Protein AF-A0A537PCA2-F1 (afdb_monomer_lite)

pLDDT: mean 77.82, std 23.66, range [29.47, 97.38]

Radius of gyration: 27.01 Å; chains: 1; bounding box: 48×51×93 Å

Secondary structure (DSSP, 8-state):
------EEEEEESSEEETTEEE-S-TTTS---TTB-HHHHHHHHHSSEEEEEEHHHHHHHHHHHHS-TT---EEEEEESSSEEEEEEETTEEE--TTS-TT-GGG-BS-TTSPBPTTS-BSBHHHHHSHHHHHHHHHHHHSS---SS---S---PPPPPPP---PPP---------------------------

Structure (mmCIF, N/CA/C/O backbone):
data_AF-A0A537PCA2-F1
#
_entry.id   AF-A0A537PCA2-F1
#
loop_
_atom_site.group_PDB
_atom_site.id
_atom_site.type_symbol
_atom_site.label_atom_id
_atom_site.label_alt_id
_atom_site.label_comp_id
_atom_site.label_asym_id
_atom_site.label_entity_id
_atom_site.label_seq_id
_atom_site.pdbx_PDB_ins_code
_atom_site.Cartn_x
_atom_site.Cartn_y
_atom_site.Cartn_z
_atom_site.occupancy
_atom_site.B_iso_or_equiv
_atom_site.auth_seq_id
_atom_site.auth_comp_id
_atom_site.auth_asym_id
_atom_site.auth_atom_id
_atom_site.pdbx_PDB_model_num
ATOM 1 N N . ILE A 1 1 ? -10.455 18.406 36.360 1.00 44.22 1 ILE A N 1
ATOM 2 C CA . ILE A 1 1 ? -10.437 18.613 34.892 1.00 44.22 1 ILE A CA 1
ATOM 3 C C . ILE A 1 1 ? -9.861 17.343 34.277 1.00 44.22 1 ILE A C 1
ATOM 5 O O . ILE A 1 1 ? -8.660 17.124 34.370 1.00 44.22 1 ILE A O 1
ATOM 9 N N . MET A 1 2 ? -10.717 16.434 33.800 1.00 42.62 2 MET A N 1
ATOM 10 C CA . MET A 1 2 ? -10.272 15.197 33.148 1.00 42.62 2 MET A CA 1
ATOM 11 C C . MET A 1 2 ? -9.547 15.583 31.858 1.00 42.62 2 MET A C 1
ATOM 13 O O . MET A 1 2 ? -10.168 16.092 30.930 1.00 42.62 2 MET A O 1
ATOM 17 N N . SER A 1 3 ? -8.224 15.418 31.847 1.00 51.09 3 SER A N 1
ATOM 18 C CA . SER A 1 3 ? -7.379 15.658 30.678 1.00 51.09 3 SER A CA 1
ATOM 19 C C . SER A 1 3 ? -7.911 14.841 29.501 1.00 51.09 3 SER A C 1
ATOM 21 O O . SER A 1 3 ? -7.998 13.612 29.586 1.00 51.09 3 SER A O 1
ATOM 23 N N . ALA A 1 4 ? -8.318 15.519 28.425 1.00 59.19 4 ALA A N 1
ATOM 24 C CA . ALA A 1 4 ? -8.705 14.864 27.186 1.00 59.19 4 ALA A CA 1
ATOM 25 C C . ALA A 1 4 ? -7.531 13.989 26.735 1.00 59.19 4 ALA A C 1
ATOM 27 O O . ALA A 1 4 ? -6.444 14.489 26.450 1.00 59.19 4 ALA A O 1
ATOM 28 N N . SER A 1 5 ? -7.721 12.668 26.734 1.00 71.06 5 SER A N 1
ATOM 29 C CA . SER A 1 5 ? -6.665 11.735 26.354 1.00 71.06 5 SER A CA 1
ATOM 30 C C . SER A 1 5 ? -6.278 11.992 24.898 1.00 71.06 5 SER A C 1
ATOM 32 O O . SER A 1 5 ? -7.050 11.691 23.987 1.00 71.06 5 SER A O 1
ATOM 34 N N . LEU A 1 6 ? -5.098 12.575 24.684 1.00 79.50 6 LEU A N 1
ATOM 35 C CA . LEU A 1 6 ? -4.563 12.857 23.357 1.00 79.50 6 LEU A CA 1
ATOM 36 C C . LEU A 1 6 ? -4.457 11.544 22.564 1.00 79.50 6 LEU A C 1
ATOM 38 O O . LEU A 1 6 ? -3.843 10.575 23.018 1.00 79.50 6 LEU A O 1
ATOM 42 N N . ARG A 1 7 ? -5.087 11.504 21.386 1.00 83.50 7 ARG A N 1
ATOM 43 C CA . ARG A 1 7 ? -5.058 10.363 20.460 1.00 83.50 7 ARG A CA 1
ATOM 44 C C . ARG A 1 7 ? -4.139 10.690 19.291 1.00 83.50 7 ARG A C 1
ATOM 46 O O . ARG A 1 7 ? -4.283 11.746 18.684 1.00 83.50 7 ARG A O 1
ATOM 53 N N . LEU A 1 8 ? -3.231 9.775 18.964 1.00 91.94 8 LEU A N 1
ATOM 54 C CA . LEU A 1 8 ? -2.306 9.922 17.842 1.00 91.94 8 LEU A CA 1
ATOM 55 C C . LEU A 1 8 ? -2.698 8.965 16.711 1.00 91.94 8 LEU A C 1
ATOM 57 O O . LEU A 1 8 ? -2.755 7.754 16.920 1.00 91.94 8 LEU A O 1
ATOM 61 N N . GLY A 1 9 ? -2.950 9.501 15.518 1.00 93.25 9 GLY A N 1
ATOM 62 C CA . GLY A 1 9 ? -3.061 8.721 14.285 1.00 93.25 9 GLY A CA 1
ATOM 63 C C . GLY A 1 9 ? -1.745 8.772 13.515 1.00 93.25 9 GLY A C 1
ATOM 64 O O . GLY A 1 9 ? -1.184 9.850 13.343 1.00 93.25 9 GLY A O 1
ATOM 65 N N . VAL A 1 10 ? -1.245 7.622 13.065 1.00 94.94 10 VAL A N 1
ATOM 66 C CA . VAL A 1 10 ? -0.014 7.520 12.274 1.00 94.94 10 VAL A CA 1
ATOM 67 C C . VAL A 1 10 ? -0.283 6.718 11.013 1.00 94.94 10 VAL A C 1
ATOM 69 O O . VAL A 1 10 ? -0.714 5.568 11.078 1.00 94.94 10 VAL A O 1
ATOM 72 N N . THR A 1 11 ? 0.018 7.316 9.866 1.00 94.38 11 THR A N 1
ATOM 73 C CA . THR A 1 11 ? -0.005 6.645 8.567 1.00 94.38 11 THR A CA 1
ATOM 74 C C . THR A 1 11 ? 1.408 6.265 8.162 1.00 94.38 11 THR A C 1
ATOM 76 O O . THR A 1 11 ? 2.346 7.037 8.364 1.00 94.38 11 THR A O 1
ATOM 79 N N . THR A 1 12 ? 1.581 5.086 7.583 1.00 92.31 12 THR A N 1
ATOM 80 C CA . THR A 1 12 ? 2.899 4.606 7.165 1.00 92.31 12 THR A CA 1
ATOM 81 C C . THR A 1 12 ? 2.801 3.727 5.926 1.00 92.31 12 THR A C 1
ATOM 83 O O . THR A 1 12 ? 1.756 3.135 5.658 1.00 92.31 12 THR A O 1
ATOM 86 N N . SER A 1 13 ? 3.894 3.629 5.175 1.00 89.88 13 SER A N 1
ATOM 87 C CA . SER A 1 13 ? 4.026 2.603 4.143 1.00 89.88 13 SER A CA 1
ATOM 88 C C . SER A 1 13 ? 4.265 1.233 4.792 1.00 89.88 13 SER A C 1
ATOM 90 O O . SER A 1 13 ? 4.609 1.134 5.967 1.00 89.88 13 SER A O 1
ATOM 92 N N . GLY A 1 14 ? 4.106 0.156 4.029 1.00 90.38 14 GLY A N 1
ATOM 93 C CA . GLY A 1 14 ? 4.276 -1.210 4.520 1.00 90.38 14 GLY A CA 1
ATOM 94 C C . GLY A 1 14 ? 3.010 -1.802 5.144 1.00 90.38 14 GLY A C 1
ATOM 95 O O . GLY A 1 14 ? 1.892 -1.335 4.922 1.00 90.38 14 GLY A O 1
ATOM 96 N N . ILE A 1 15 ? 3.189 -2.900 5.879 1.00 92.44 15 ILE A N 1
ATOM 97 C CA . ILE A 1 15 ? 2.116 -3.657 6.532 1.00 92.44 15 ILE A CA 1
ATOM 98 C C . ILE A 1 15 ? 1.998 -3.207 7.972 1.00 92.44 15 ILE A C 1
ATOM 100 O O . ILE A 1 15 ? 2.984 -3.250 8.709 1.00 92.44 15 ILE A O 1
ATOM 104 N N . VAL A 1 16 ? 0.780 -2.904 8.400 1.00 94.31 16 VAL A N 1
ATOM 105 C CA . VAL A 1 16 ? 0.492 -2.659 9.809 1.00 94.31 16 VAL A CA 1
ATOM 106 C C . VAL A 1 16 ? -0.441 -3.738 10.331 1.00 94.31 16 VAL A C 1
ATOM 108 O O . VAL A 1 16 ? -1.550 -3.907 9.832 1.00 94.31 16 VAL A O 1
ATOM 111 N N . ALA A 1 17 ? 0.003 -4.476 11.345 1.00 93.44 17 ALA A N 1
ATOM 112 C CA . ALA A 1 17 ? -0.798 -5.507 11.994 1.00 93.44 17 ALA A CA 1
ATOM 113 C C . ALA A 1 17 ? -0.470 -5.566 13.485 1.00 93.44 17 ALA A C 1
ATOM 115 O O . ALA A 1 17 ? 0.697 -5.572 13.864 1.00 93.44 17 ALA A O 1
ATOM 116 N N . ASN A 1 18 ? -1.495 -5.617 14.340 1.00 91.12 18 ASN A N 1
ATOM 117 C CA . ASN A 1 18 ? -1.344 -5.739 15.798 1.00 91.12 18 ASN A CA 1
ATOM 118 C C . ASN A 1 18 ? -0.382 -4.701 16.424 1.00 91.12 18 ASN A C 1
ATOM 120 O O . ASN A 1 18 ? 0.328 -4.998 17.382 1.00 91.12 18 ASN A O 1
ATOM 124 N N . GLY A 1 19 ? -0.331 -3.483 15.869 1.00 91.19 19 GLY A N 1
ATOM 125 C CA . GLY A 1 19 ? 0.564 -2.408 16.321 1.00 91.19 19 GLY A CA 1
ATOM 126 C C . GLY A 1 19 ? 2.035 -2.558 15.905 1.00 91.19 19 GLY A C 1
ATOM 127 O O . GLY A 1 19 ? 2.856 -1.720 16.291 1.00 91.19 19 GLY A O 1
ATOM 128 N N . GLY A 1 20 ? 2.359 -3.598 15.134 1.00 94.50 20 GLY A N 1
ATOM 129 C CA . GLY A 1 20 ? 3.645 -3.804 14.479 1.00 94.50 20 GLY A CA 1
ATOM 130 C C . GLY A 1 20 ? 3.659 -3.275 13.045 1.00 94.50 20 GLY A C 1
ATOM 131 O O . GLY A 1 20 ? 2.615 -3.180 12.396 1.00 94.50 20 GLY A O 1
ATOM 132 N N . LEU A 1 21 ? 4.854 -2.934 12.568 1.00 95.00 21 LEU A N 1
ATOM 133 C CA . LEU A 1 21 ? 5.140 -2.492 11.208 1.00 95.00 21 LEU A CA 1
ATOM 134 C C . LEU A 1 21 ? 6.113 -3.470 10.550 1.00 95.00 21 LEU A C 1
ATOM 136 O O . LEU A 1 21 ? 7.193 -3.733 11.074 1.00 95.00 21 LEU A O 1
ATOM 140 N N . THR A 1 22 ? 5.739 -3.981 9.383 1.00 92.62 22 THR A N 1
ATOM 141 C CA . THR A 1 22 ? 6.587 -4.843 8.558 1.00 92.62 22 THR A CA 1
ATOM 142 C C . THR A 1 22 ? 6.748 -4.231 7.176 1.00 92.62 22 THR A C 1
ATOM 144 O O . THR A 1 22 ?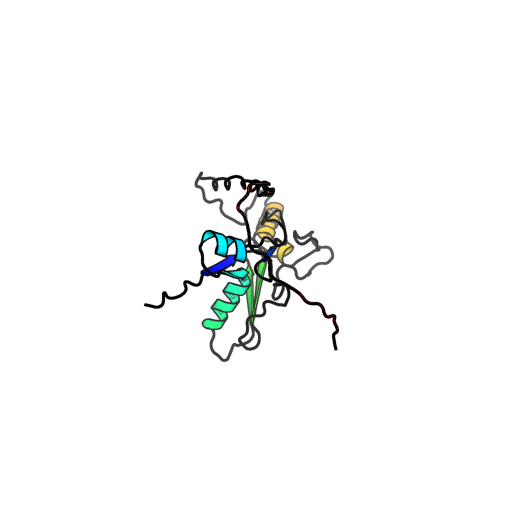 5.768 -3.850 6.535 1.00 92.62 22 THR A O 1
ATOM 147 N N . SER A 1 23 ? 7.982 -4.193 6.683 1.00 88.19 23 SER A N 1
ATOM 148 C CA . SER A 1 23 ? 8.253 -3.866 5.287 1.00 88.19 23 SER A CA 1
ATOM 149 C C . SER A 1 23 ? 8.053 -5.078 4.381 1.00 88.19 23 SER A C 1
ATOM 151 O O . SER A 1 23 ? 8.454 -6.191 4.716 1.00 88.19 23 SER A O 1
ATOM 153 N N . PHE A 1 24 ? 7.447 -4.854 3.213 1.00 77.00 24 PHE A N 1
ATOM 154 C CA . PHE A 1 24 ? 7.388 -5.862 2.149 1.00 77.00 24 PHE A CA 1
ATOM 155 C C . PHE A 1 24 ? 8.674 -5.939 1.337 1.00 77.00 24 PHE A C 1
ATOM 157 O O . PHE A 1 24 ? 9.004 -6.998 0.815 1.00 77.00 24 PHE A O 1
ATOM 164 N N . ASN A 1 25 ? 9.370 -4.812 1.228 1.00 76.69 25 ASN A N 1
ATOM 165 C CA . ASN A 1 25 ? 10.629 -4.694 0.529 1.00 76.69 25 ASN A CA 1
ATOM 166 C C . ASN A 1 25 ? 11.605 -3.924 1.432 1.00 76.69 25 ASN A C 1
ATOM 168 O O . ASN A 1 25 ? 11.540 -2.694 1.513 1.00 76.69 25 ASN A O 1
ATOM 172 N N . PRO A 1 26 ? 12.523 -4.624 2.117 1.00 73.00 26 PRO A N 1
ATOM 173 C CA . PRO A 1 26 ? 13.507 -3.987 2.986 1.00 73.00 26 PRO A CA 1
ATOM 174 C C . PRO A 1 26 ? 14.381 -2.944 2.276 1.00 73.00 26 PRO A C 1
ATOM 176 O O . PRO A 1 26 ? 14.921 -2.066 2.936 1.00 73.00 26 PRO A O 1
ATOM 179 N N . GLN A 1 27 ? 14.505 -3.007 0.944 1.00 71.94 27 GLN A N 1
ATOM 180 C CA . GLN A 1 27 ? 15.258 -2.020 0.164 1.00 71.94 27 GLN A CA 1
ATOM 181 C C . GLN A 1 27 ? 14.552 -0.657 0.112 1.00 71.94 27 GLN A C 1
ATOM 183 O O . GLN A 1 27 ? 15.221 0.368 0.032 1.00 71.94 27 GLN A O 1
ATOM 188 N N . THR A 1 28 ? 13.214 -0.627 0.145 1.00 72.75 28 THR A N 1
ATOM 189 C CA . THR A 1 28 ? 12.436 0.624 0.087 1.00 72.75 28 THR A CA 1
ATOM 190 C C . THR A 1 28 ? 12.064 1.144 1.469 1.00 72.75 28 THR A C 1
ATOM 192 O O . THR A 1 28 ? 12.063 2.353 1.687 1.00 72.75 28 THR A O 1
ATOM 195 N N . LEU A 1 29 ? 11.782 0.246 2.415 1.00 81.94 29 LEU A N 1
ATOM 196 C CA . LEU A 1 29 ? 11.537 0.581 3.815 1.00 81.94 29 LEU A CA 1
ATOM 197 C C . LEU A 1 29 ? 12.423 -0.315 4.700 1.00 81.94 29 LEU A C 1
ATOM 199 O O . LEU A 1 29 ? 12.011 -1.436 5.020 1.00 81.94 29 LEU A O 1
ATOM 203 N N . PRO A 1 30 ? 13.635 0.143 5.073 1.00 83.81 30 PRO A N 1
ATOM 204 C CA . PRO A 1 30 ? 14.606 -0.646 5.828 1.00 83.81 30 PRO A CA 1
ATOM 205 C C . PRO A 1 30 ? 14.249 -0.656 7.316 1.00 83.81 30 PRO A C 1
ATOM 207 O O . PRO A 1 30 ? 14.866 0.017 8.138 1.00 83.81 30 PRO A O 1
ATOM 210 N N . ILE A 1 31 ? 13.206 -1.405 7.661 1.00 87.62 31 ILE A N 1
ATOM 211 C CA . ILE A 1 31 ? 12.760 -1.593 9.039 1.00 87.62 31 ILE A CA 1
ATOM 212 C C . ILE A 1 31 ? 12.836 -3.067 9.424 1.00 87.62 31 ILE A C 1
ATOM 214 O O . ILE A 1 31 ? 12.614 -3.951 8.593 1.00 87.62 31 ILE A O 1
ATOM 218 N N . GLU A 1 32 ? 13.131 -3.330 10.695 1.00 88.88 32 GLU A N 1
ATOM 219 C CA . GLU A 1 32 ? 13.041 -4.676 11.249 1.00 88.88 32 GLU A CA 1
ATOM 220 C C . GLU A 1 32 ? 11.629 -5.237 11.053 1.00 88.88 32 GLU A C 1
ATOM 222 O O . GLU A 1 32 ? 10.624 -4.535 11.208 1.00 88.88 32 GLU A O 1
ATOM 227 N N . ASN A 1 33 ? 11.548 -6.520 10.704 1.00 89.38 33 ASN A N 1
ATOM 228 C CA . ASN A 1 33 ? 10.264 -7.181 10.537 1.00 89.38 33 ASN A CA 1
ATOM 229 C C . ASN A 1 33 ? 9.470 -7.134 11.853 1.00 89.38 33 ASN A C 1
ATOM 231 O O . ASN A 1 33 ? 9.985 -7.506 12.905 1.00 89.38 33 ASN A O 1
ATOM 235 N N . ASN A 1 34 ? 8.202 -6.725 11.775 1.00 91.88 34 ASN A N 1
ATOM 236 C CA . ASN A 1 34 ? 7.302 -6.567 12.912 1.00 91.88 34 ASN A CA 1
ATOM 237 C C . ASN A 1 34 ? 7.828 -5.588 13.980 1.00 91.88 34 ASN A C 1
ATOM 239 O O . ASN A 1 34 ? 7.666 -5.807 15.183 1.00 91.88 34 ASN A O 1
ATOM 243 N N . TYR A 1 35 ? 8.446 -4.487 13.548 1.00 95.44 35 TYR A N 1
ATOM 244 C CA . TYR A 1 35 ? 8.879 -3.420 14.441 1.00 95.44 35 TYR A CA 1
ATOM 245 C C . TYR A 1 35 ? 7.690 -2.893 15.267 1.00 95.44 35 TYR A C 1
ATOM 247 O O . TYR A 1 35 ? 6.673 -2.504 14.684 1.00 95.44 35 TYR A O 1
ATOM 255 N N . PRO A 1 36 ? 7.775 -2.840 16.611 1.00 95.62 36 PRO A N 1
ATOM 256 C CA . PRO A 1 36 ? 6.637 -2.544 17.482 1.00 95.62 36 PRO A CA 1
ATOM 257 C C . PRO A 1 36 ? 6.340 -1.035 17.548 1.00 95.62 36 PRO A C 1
ATOM 259 O O . PRO A 1 36 ? 6.453 -0.406 18.605 1.00 95.62 36 PRO A O 1
ATOM 262 N N . ILE A 1 37 ? 5.966 -0.443 16.412 1.00 95.25 37 ILE A N 1
ATOM 263 C CA . ILE A 1 37 ? 5.803 1.002 16.218 1.00 95.25 37 ILE A CA 1
ATOM 264 C C . ILE A 1 37 ? 4.805 1.627 17.196 1.00 95.25 37 ILE A C 1
ATOM 266 O O . ILE A 1 37 ? 5.115 2.648 17.806 1.00 95.25 37 ILE A O 1
ATOM 270 N N . ALA A 1 38 ? 3.650 0.999 17.433 1.00 94.19 38 ALA A N 1
ATOM 271 C CA . ALA A 1 38 ? 2.645 1.544 18.345 1.00 94.19 38 ALA A CA 1
ATOM 272 C C . ALA A 1 38 ? 3.171 1.608 19.790 1.00 94.19 38 ALA A C 1
ATOM 274 O O . ALA A 1 38 ? 2.992 2.606 20.492 1.00 94.19 38 ALA A O 1
ATOM 275 N N . ALA A 1 39 ? 3.886 0.565 20.228 1.00 94.19 39 ALA A N 1
ATOM 276 C CA . ALA A 1 39 ? 4.502 0.526 21.550 1.00 94.19 39 ALA A CA 1
ATOM 277 C C . ALA A 1 39 ? 5.683 1.503 21.660 1.00 94.19 39 ALA A C 1
ATOM 279 O O . ALA A 1 39 ? 5.862 2.133 22.702 1.00 94.19 39 ALA A O 1
ATOM 280 N N . ALA A 1 40 ? 6.478 1.653 20.597 1.00 94.75 40 ALA A N 1
ATOM 281 C CA . ALA A 1 40 ? 7.570 2.619 20.541 1.00 94.75 40 ALA A CA 1
ATOM 282 C C . ALA A 1 40 ? 7.058 4.062 20.662 1.00 94.75 40 ALA A C 1
ATOM 284 O O . ALA A 1 40 ? 7.599 4.833 21.456 1.00 94.75 40 ALA A O 1
ATOM 285 N N . LEU A 1 41 ? 5.980 4.402 19.948 1.00 94.25 41 LEU A N 1
ATOM 286 C CA . LEU A 1 41 ? 5.316 5.703 20.042 1.00 94.25 41 LEU A CA 1
ATOM 287 C C . LEU A 1 41 ? 4.740 5.937 21.438 1.00 94.25 41 LEU A C 1
ATOM 289 O O . LEU A 1 41 ? 5.005 6.978 22.032 1.00 94.25 41 LEU A O 1
ATOM 293 N N . ARG A 1 42 ?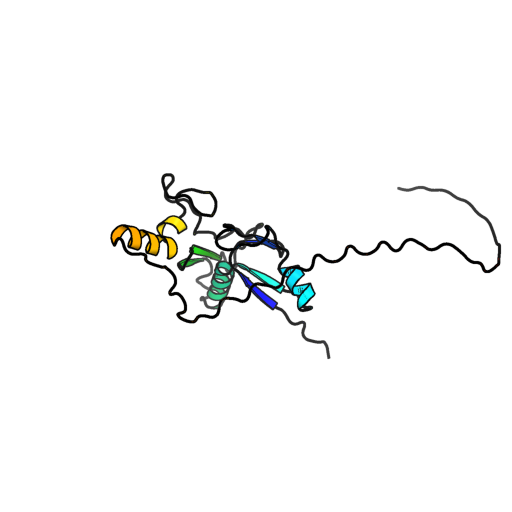 4.047 4.947 22.013 1.00 92.81 42 ARG A N 1
ATOM 294 C CA . ARG A 1 42 ? 3.517 5.045 23.380 1.00 92.81 42 ARG A CA 1
ATOM 295 C C . ARG A 1 42 ? 4.614 5.292 24.413 1.00 92.81 42 ARG A C 1
ATOM 297 O O . ARG A 1 42 ? 4.443 6.146 25.275 1.00 92.81 42 ARG A O 1
ATOM 304 N N . ARG A 1 43 ? 5.744 4.579 24.330 1.00 94.38 43 ARG A N 1
ATOM 305 C CA . ARG A 1 43 ? 6.879 4.782 25.250 1.00 94.38 43 ARG A CA 1
ATOM 306 C C . ARG A 1 43 ? 7.487 6.178 25.137 1.00 94.38 43 ARG A C 1
ATOM 308 O O . ARG A 1 43 ? 7.935 6.710 26.142 1.00 94.38 43 ARG A O 1
ATOM 315 N N . ARG A 1 44 ? 7.542 6.742 23.928 1.00 94.75 44 ARG A N 1
ATOM 316 C CA . ARG A 1 44 ? 8.169 8.048 23.681 1.00 94.75 44 ARG A CA 1
ATOM 317 C C . ARG A 1 44 ? 7.249 9.228 23.972 1.00 94.75 44 ARG A C 1
ATOM 319 O O . ARG A 1 44 ? 7.730 10.254 24.427 1.00 94.75 44 ARG A O 1
ATOM 326 N N . LEU A 1 45 ? 5.958 9.091 23.681 1.00 93.00 45 LEU A N 1
ATOM 327 C CA . LEU A 1 45 ? 5.006 10.204 23.677 1.00 93.00 45 LEU A CA 1
ATOM 328 C C . LEU A 1 45 ? 3.947 10.103 24.782 1.00 93.00 45 LEU A C 1
ATOM 330 O O . LEU A 1 45 ? 3.163 11.027 24.955 1.00 93.00 45 LEU A O 1
ATOM 334 N N . GLY A 1 46 ? 3.870 8.981 25.504 1.00 91.88 46 GLY A N 1
ATOM 335 C CA . GLY A 1 46 ? 2.877 8.769 26.562 1.00 91.88 46 GLY A CA 1
ATOM 336 C C . GLY A 1 46 ? 1.435 8.596 26.067 1.00 91.88 46 GLY A C 1
ATOM 337 O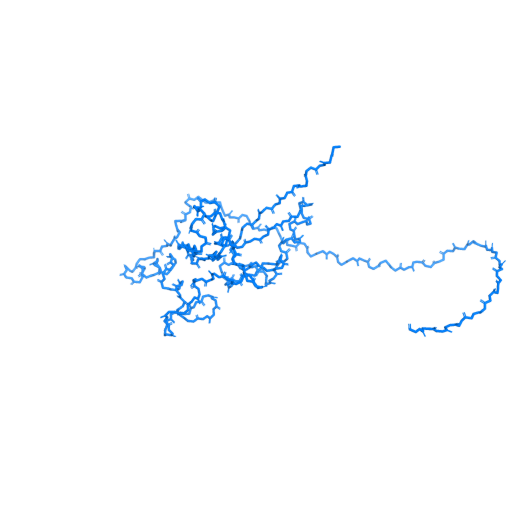 O . GLY A 1 46 ? 0.524 8.510 26.885 1.00 91.88 46 GLY A O 1
ATOM 338 N N . VAL A 1 47 ? 1.211 8.512 24.751 1.00 91.94 47 VAL A N 1
ATOM 339 C CA . VAL A 1 47 ? -0.124 8.442 24.133 1.00 91.94 47 VAL A CA 1
ATOM 340 C C . VAL A 1 47 ? -0.366 7.128 23.401 1.00 91.94 47 VAL A C 1
ATOM 342 O O . VAL A 1 47 ? 0.559 6.472 22.919 1.00 91.94 47 VAL A O 1
ATOM 345 N N . HIS A 1 48 ? -1.637 6.742 23.289 1.00 89.69 48 HIS A N 1
ATOM 346 C CA . HIS A 1 48 ? -2.035 5.624 22.440 1.00 89.69 48 HIS A CA 1
ATOM 347 C C . HIS A 1 48 ? -1.999 6.046 20.966 1.00 89.69 48 HIS A C 1
ATOM 349 O O . HIS A 1 48 ? -2.669 7.003 20.571 1.00 89.69 48 HIS A O 1
ATOM 355 N N . ALA A 1 49 ? -1.229 5.308 20.163 1.00 92.06 49 ALA A N 1
ATOM 356 C CA . ALA A 1 49 ? -1.108 5.519 18.727 1.00 92.06 49 ALA A CA 1
ATOM 357 C C . ALA A 1 49 ? -1.903 4.464 17.948 1.00 92.06 49 ALA A C 1
ATOM 359 O O . ALA A 1 49 ? -1.671 3.263 18.115 1.00 92.06 49 ALA A O 1
ATOM 360 N N . LEU A 1 50 ? -2.809 4.914 17.081 1.00 92.19 50 LEU A N 1
ATOM 361 C CA . LEU A 1 50 ? -3.392 4.093 16.027 1.00 92.19 50 LEU A CA 1
ATOM 362 C C . LEU A 1 50 ? -2.484 4.198 14.805 1.00 92.19 50 LEU A C 1
ATOM 364 O O . LEU A 1 50 ? -2.280 5.290 14.281 1.00 92.19 50 LEU A O 1
ATOM 368 N N . VAL A 1 51 ? -1.946 3.067 14.363 1.00 94.56 51 VAL A N 1
ATOM 369 C CA . VAL A 1 51 ? -1.081 3.006 13.184 1.00 94.56 51 VAL A CA 1
ATOM 370 C C . VAL A 1 51 ? -1.841 2.298 12.071 1.00 94.56 51 VAL A C 1
ATOM 372 O O . VAL A 1 51 ? -2.472 1.270 12.316 1.00 94.56 51 VAL A O 1
ATOM 375 N N . VAL A 1 52 ? -1.797 2.852 10.864 1.00 93.62 52 VAL A N 1
ATOM 376 C CA . VAL A 1 52 ? -2.503 2.330 9.690 1.00 93.62 52 VAL A CA 1
ATOM 377 C C . VAL A 1 52 ? -1.639 2.497 8.441 1.00 93.62 52 VAL A C 1
ATOM 379 O O . VAL A 1 52 ? -0.802 3.399 8.369 1.00 93.62 52 VAL A O 1
ATOM 382 N N . ASN A 1 53 ? -1.821 1.614 7.459 1.00 94.44 53 ASN A N 1
ATOM 383 C CA . ASN A 1 53 ? -1.206 1.791 6.149 1.00 94.44 53 ASN A CA 1
ATOM 384 C C . ASN A 1 53 ? -1.738 3.075 5.474 1.00 94.44 53 ASN A C 1
ATOM 386 O O . ASN A 1 53 ? -2.918 3.394 5.588 1.00 94.44 53 ASN A O 1
ATOM 390 N N . ASP A 1 54 ? -0.875 3.792 4.763 1.00 93.88 54 ASP A N 1
ATOM 391 C CA . ASP A 1 54 ? -1.179 5.027 4.035 1.00 93.88 54 ASP A CA 1
ATOM 392 C C . ASP A 1 54 ? -2.361 4.916 3.056 1.00 93.88 54 ASP A C 1
ATOM 394 O O . ASP A 1 54 ? -3.305 5.700 3.152 1.00 93.88 54 ASP A O 1
ATOM 398 N N . ALA A 1 55 ? -2.369 3.926 2.164 1.00 95.25 55 ALA A N 1
ATOM 399 C CA . ALA A 1 55 ? -3.446 3.732 1.195 1.00 95.25 55 ALA A CA 1
ATOM 400 C C . ALA A 1 55 ? -4.770 3.320 1.859 1.00 95.25 55 ALA A C 1
ATOM 402 O O . ALA A 1 55 ? -5.842 3.749 1.433 1.00 95.25 55 ALA A O 1
ATOM 403 N N . GLN A 1 56 ? -4.710 2.537 2.940 1.00 95.88 56 GLN A N 1
ATOM 404 C CA . GLN A 1 56 ? -5.884 2.218 3.758 1.00 95.88 56 GLN A CA 1
ATOM 405 C C . GLN A 1 56 ? -6.428 3.453 4.493 1.00 95.88 56 GLN A C 1
ATOM 407 O O . GLN A 1 56 ? -7.643 3.639 4.565 1.00 95.88 56 GLN A O 1
ATOM 412 N N . ALA A 1 57 ? -5.552 4.318 5.012 1.00 95.75 57 ALA A N 1
ATOM 413 C CA . ALA A 1 57 ? -5.951 5.575 5.643 1.00 95.75 57 ALA A CA 1
ATOM 414 C C . ALA A 1 57 ? -6.613 6.521 4.633 1.00 95.75 57 ALA A C 1
ATOM 416 O O . ALA A 1 57 ? -7.643 7.117 4.943 1.00 95.75 57 ALA A O 1
ATOM 417 N N . ALA A 1 58 ? -6.053 6.618 3.425 1.00 95.69 58 ALA A N 1
ATOM 418 C CA . ALA A 1 58 ? -6.633 7.393 2.336 1.00 95.69 58 ALA A CA 1
ATOM 419 C C . ALA A 1 58 ? -8.019 6.857 1.949 1.00 95.69 58 ALA A C 1
ATOM 421 O O . ALA A 1 58 ? -8.978 7.619 1.927 1.00 95.69 5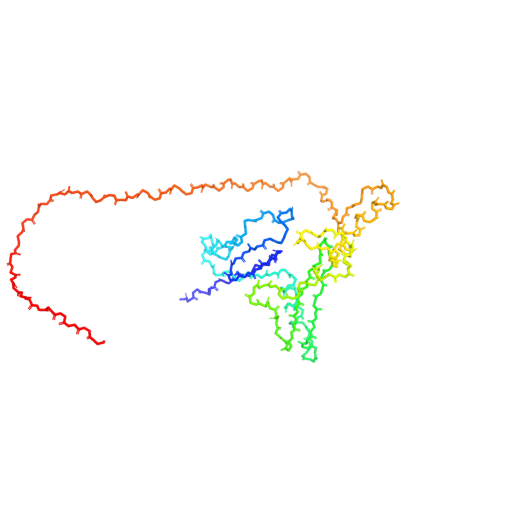8 ALA A O 1
ATOM 422 N N . ALA A 1 59 ? -8.169 5.538 1.780 1.00 95.94 59 ALA A N 1
ATOM 423 C CA . ALA A 1 59 ? -9.468 4.916 1.513 1.00 95.94 59 ALA A CA 1
ATOM 424 C C . ALA A 1 59 ? -10.503 5.219 2.608 1.00 95.94 59 ALA A C 1
ATOM 426 O O . ALA A 1 59 ? -11.658 5.531 2.325 1.00 95.94 59 ALA A O 1
ATOM 427 N N . PHE A 1 60 ? -10.089 5.167 3.876 1.00 94.62 60 PHE A N 1
ATOM 428 C CA . PHE A 1 60 ? -10.954 5.551 4.985 1.00 94.62 60 PHE A CA 1
ATOM 429 C C . PHE A 1 60 ? -11.344 7.027 4.921 1.00 94.62 60 PHE A C 1
ATOM 431 O O . PHE A 1 60 ? -12.508 7.343 5.149 1.00 94.62 60 PHE A O 1
ATOM 438 N N . HIS A 1 61 ? -10.412 7.923 4.601 1.00 94.88 61 HIS A N 1
ATOM 439 C CA . HIS A 1 61 ? -10.718 9.342 4.454 1.00 94.88 61 HIS A CA 1
ATOM 440 C C . HIS A 1 61 ? -11.744 9.581 3.342 1.00 94.88 61 HIS A C 1
ATOM 442 O O . HIS A 1 61 ? -12.774 10.200 3.599 1.00 94.88 61 HIS A O 1
ATOM 448 N N . GLU A 1 62 ? -11.528 8.997 2.164 1.00 94.50 62 GLU A N 1
ATOM 449 C CA . GLU A 1 62 ? -12.462 9.080 1.037 1.00 94.50 62 GLU A CA 1
ATOM 450 C C . GLU A 1 62 ? -13.862 8.577 1.415 1.00 94.50 62 GLU A C 1
ATOM 452 O O . GLU A 1 62 ? -14.860 9.235 1.126 1.00 94.50 62 GLU A O 1
ATOM 457 N N . SER A 1 63 ? -13.965 7.487 2.187 1.00 93.12 63 SER A N 1
ATOM 458 C CA . SER A 1 63 ? -15.269 6.972 2.643 1.00 93.12 63 SER A CA 1
ATOM 459 C C . SER A 1 63 ? -16.054 7.948 3.527 1.00 93.12 63 SER A C 1
ATOM 461 O O . SER A 1 63 ? -17.270 7.826 3.647 1.00 93.12 63 SER A O 1
ATOM 463 N N . ARG A 1 64 ? -15.378 8.916 4.163 1.00 91.56 64 ARG A N 1
ATOM 464 C CA . ARG A 1 64 ? -16.026 9.959 4.974 1.00 91.56 64 ARG A CA 1
ATOM 465 C C . ARG A 1 64 ? -16.555 11.112 4.132 1.00 91.56 64 ARG A C 1
ATOM 467 O O . ARG A 1 64 ? -17.426 11.833 4.611 1.00 91.56 64 ARG A O 1
ATOM 474 N N . LEU A 1 65 ? -16.022 11.286 2.926 1.00 89.62 65 LEU A N 1
ATOM 475 C CA . LEU A 1 65 ? -16.421 12.332 1.988 1.00 89.62 65 LEU A CA 1
ATOM 476 C C . LEU A 1 65 ? -17.488 11.844 1.002 1.00 89.62 65 LEU A C 1
ATOM 478 O O . LEU A 1 65 ? -18.269 12.646 0.491 1.00 89.62 65 LEU A O 1
ATOM 482 N N . MET A 1 66 ? -17.535 10.538 0.739 1.00 85.25 66 MET A N 1
ATOM 483 C CA . MET A 1 66 ? -18.498 9.950 -0.184 1.00 85.25 66 MET A CA 1
ATOM 484 C C . MET A 1 66 ? -19.942 10.049 0.320 1.00 85.25 66 MET A C 1
ATOM 486 O O . MET A 1 66 ? -20.243 10.006 1.517 1.00 85.25 66 MET A O 1
ATOM 490 N N . ARG A 1 67 ? -20.864 10.167 -0.640 1.00 75.75 67 ARG A N 1
ATOM 491 C CA . ARG A 1 67 ? -22.305 10.102 -0.389 1.00 75.75 67 ARG A CA 1
ATOM 492 C C . ARG A 1 67 ? -22.679 8.698 0.106 1.00 75.75 67 ARG A C 1
ATOM 494 O O . ARG A 1 67 ? -22.050 7.709 -0.255 1.00 75.75 67 ARG A O 1
ATOM 501 N N . LYS A 1 68 ? -23.721 8.609 0.940 1.00 74.00 68 LYS A N 1
ATOM 502 C CA . LYS A 1 68 ? -24.122 7.363 1.631 1.00 74.00 68 LYS A CA 1
ATOM 503 C C . LYS A 1 68 ? -24.511 6.206 0.694 1.00 74.00 68 LYS A C 1
ATOM 505 O O . LYS A 1 68 ? -24.550 5.067 1.143 1.00 74.00 68 LYS A O 1
ATOM 510 N N . ASP A 1 69 ? -24.823 6.503 -0.562 1.00 76.12 69 ASP A N 1
ATOM 511 C CA . ASP A 1 69 ? -25.179 5.565 -1.631 1.00 76.12 69 ASP A CA 1
ATOM 512 C C . ASP A 1 69 ? -23.958 4.892 -2.290 1.00 76.12 69 ASP A C 1
ATOM 514 O O . ASP A 1 69 ? -24.107 3.832 -2.892 1.00 76.12 69 ASP A O 1
ATOM 518 N N . ALA A 1 70 ? -22.748 5.435 -2.122 1.00 77.12 70 ALA A N 1
ATOM 519 C CA . ALA A 1 70 ? -21.490 4.828 -2.558 1.00 77.12 70 ALA A CA 1
ATOM 520 C C . ALA A 1 70 ? -20.717 4.269 -1.351 1.00 77.12 70 ALA A C 1
ATOM 522 O O . ALA A 1 70 ? -19.769 4.872 -0.850 1.00 77.12 70 ALA A O 1
ATOM 523 N N . ASN A 1 71 ? -21.149 3.113 -0.844 1.00 85.69 71 ASN A N 1
ATOM 524 C CA . ASN A 1 71 ? -20.611 2.517 0.384 1.00 85.69 71 ASN A CA 1
ATOM 525 C C . ASN A 1 71 ? -19.557 1.415 0.147 1.00 85.69 71 ASN A C 1
ATOM 527 O O . ASN A 1 71 ? -18.871 1.029 1.091 1.00 85.69 71 ASN A O 1
ATOM 531 N N . SER A 1 72 ? -19.385 0.937 -1.087 1.00 93.81 72 SER A N 1
ATOM 532 C CA . SER A 1 72 ? -18.405 -0.097 -1.437 1.00 93.81 72 SER A CA 1
ATOM 533 C C . SER A 1 72 ? -17.523 0.358 -2.597 1.00 93.81 72 SER A C 1
ATOM 535 O O . SER A 1 72 ? -18.014 0.588 -3.699 1.00 93.81 72 SER A O 1
ATOM 537 N N . PHE A 1 73 ? -16.218 0.492 -2.359 1.00 94.44 73 PHE A N 1
ATOM 538 C CA . PHE A 1 73 ? -15.253 0.948 -3.359 1.00 94.44 73 PHE A CA 1
ATOM 539 C C . PHE A 1 73 ? -13.822 0.505 -3.032 1.00 94.44 73 PHE A C 1
ATOM 541 O O . PHE A 1 73 ? -13.480 0.180 -1.894 1.00 94.44 73 PHE A O 1
ATOM 548 N N . ALA A 1 74 ? -12.958 0.545 -4.046 1.00 95.19 74 ALA A N 1
ATOM 549 C CA . ALA A 1 74 ? -11.516 0.426 -3.883 1.00 95.19 74 ALA A CA 1
ATOM 550 C C . ALA A 1 74 ? -10.855 1.777 -4.172 1.00 95.19 74 ALA A C 1
ATOM 552 O O . ALA A 1 74 ? -11.062 2.367 -5.229 1.00 95.19 74 ALA A O 1
ATOM 553 N N . PHE A 1 75 ? -10.038 2.250 -3.239 1.00 95.69 75 PHE A N 1
ATOM 554 C CA . PHE A 1 75 ? -9.121 3.359 -3.458 1.00 95.69 75 PHE A CA 1
ATOM 555 C C . PHE A 1 75 ? -7.791 2.801 -3.953 1.00 95.69 75 PHE A C 1
ATOM 557 O O . PHE A 1 75 ? -7.247 1.890 -3.326 1.00 95.69 75 PHE A O 1
ATOM 564 N N . ILE A 1 76 ? -7.251 3.347 -5.041 1.00 96.00 76 ILE A N 1
ATOM 565 C CA . ILE A 1 76 ? -5.950 2.954 -5.593 1.00 96.00 76 ILE A CA 1
ATOM 566 C C . ILE A 1 76 ? -5.090 4.206 -5.718 1.00 96.00 76 ILE A C 1
ATOM 568 O O . ILE A 1 76 ? -5.491 5.179 -6.350 1.00 96.00 76 ILE A O 1
ATOM 572 N N . THR A 1 77 ? -3.892 4.166 -5.141 1.00 94.38 77 THR A N 1
ATOM 573 C CA . THR A 1 77 ? -2.876 5.203 -5.316 1.00 94.38 77 THR A CA 1
ATOM 574 C C . THR A 1 77 ? -1.769 4.688 -6.224 1.00 94.38 77 THR A C 1
ATOM 576 O O . THR A 1 77 ? -1.199 3.621 -5.986 1.00 94.38 77 THR A O 1
ATOM 579 N N . VAL A 1 78 ? -1.478 5.455 -7.274 1.00 94.19 78 VAL A N 1
ATOM 580 C CA . VAL A 1 78 ? -0.352 5.231 -8.182 1.00 94.19 78 VAL A CA 1
ATOM 581 C C . VAL A 1 78 ? 0.620 6.385 -7.982 1.00 94.19 78 VAL A C 1
ATOM 583 O O . VAL A 1 78 ? 0.343 7.524 -8.347 1.00 94.19 78 VAL A O 1
ATOM 586 N N . SER A 1 79 ? 1.753 6.095 -7.353 1.00 91.19 79 SER A N 1
ATOM 587 C CA . SER A 1 79 ? 2.803 7.073 -7.068 1.00 91.19 79 SER A CA 1
ATOM 588 C C . SER A 1 79 ? 4.156 6.429 -7.360 1.00 91.19 79 SER A C 1
ATOM 590 O O . SER A 1 79 ? 4.315 5.800 -8.397 1.00 91.19 79 SER A O 1
ATOM 592 N N . THR A 1 80 ? 5.146 6.544 -6.473 1.00 88.75 80 THR A N 1
ATOM 593 C CA . THR A 1 80 ? 6.394 5.765 -6.583 1.00 88.75 80 THR A CA 1
ATOM 594 C C . THR A 1 80 ? 6.106 4.262 -6.633 1.00 88.75 80 THR A C 1
ATOM 596 O O . THR A 1 80 ? 6.654 3.575 -7.494 1.00 88.75 80 THR A O 1
ATOM 599 N N . ASP A 1 81 ? 5.180 3.824 -5.779 1.00 89.06 81 ASP A N 1
ATOM 600 C CA . ASP A 1 81 ? 4.673 2.457 -5.631 1.00 89.06 81 ASP A CA 1
ATOM 601 C C . ASP A 1 81 ? 3.153 2.427 -5.890 1.00 89.06 81 ASP A C 1
ATOM 603 O O . ASP A 1 81 ? 2.550 3.476 -6.158 1.00 89.06 81 ASP A O 1
ATOM 607 N N . ILE A 1 82 ? 2.528 1.243 -5.821 1.00 93.56 82 ILE A N 1
ATOM 608 C CA . ILE A 1 82 ? 1.065 1.102 -5.935 1.00 93.56 82 ILE A CA 1
ATOM 609 C C . ILE A 1 82 ? 0.466 0.604 -4.621 1.00 93.56 82 ILE A C 1
ATOM 611 O O . ILE A 1 82 ? 0.639 -0.549 -4.222 1.00 93.56 82 ILE A O 1
ATOM 615 N N . GLY A 1 83 ? -0.317 1.471 -3.984 1.00 93.38 83 GLY A N 1
ATOM 616 C CA . GLY A 1 83 ? -1.087 1.163 -2.784 1.00 93.38 83 GLY A CA 1
ATOM 617 C C . GLY A 1 83 ? -2.577 1.077 -3.087 1.00 93.38 83 GLY A C 1
ATOM 618 O O . GLY A 1 83 ? -3.059 1.656 -4.060 1.00 93.38 83 GLY A O 1
ATOM 619 N N . ALA A 1 84 ? -3.327 0.375 -2.244 1.00 95.62 84 ALA A N 1
ATOM 620 C CA . ALA A 1 84 ? -4.778 0.426 -2.300 1.00 95.62 84 ALA A CA 1
ATOM 621 C C . ALA A 1 84 ? -5.414 0.148 -0.932 1.00 95.62 84 ALA A C 1
ATOM 623 O O . ALA A 1 84 ? -4.795 -0.418 -0.028 1.00 95.62 84 ALA A O 1
ATOM 624 N N . GLY A 1 85 ? -6.659 0.590 -0.787 1.00 96.12 85 GLY A N 1
ATOM 625 C CA . GLY A 1 85 ? -7.511 0.330 0.364 1.00 96.12 85 GLY A CA 1
ATOM 626 C C . GLY A 1 85 ? -8.909 -0.033 -0.114 1.00 96.12 85 GLY A C 1
ATOM 627 O O . GLY A 1 85 ? -9.396 0.512 -1.101 1.00 96.12 85 GLY A O 1
ATOM 628 N N . LEU A 1 86 ? -9.537 -0.992 0.558 1.00 96.31 86 LEU A N 1
ATOM 629 C CA . LEU A 1 86 ? -10.851 -1.498 0.181 1.00 96.31 86 LEU A CA 1
ATOM 630 C C . LEU A 1 86 ? -11.864 -1.100 1.249 1.00 96.31 86 LEU A C 1
ATOM 632 O O . LEU A 1 86 ? -11.631 -1.337 2.432 1.00 96.31 86 LEU A O 1
ATOM 636 N N . VAL A 1 87 ? -12.984 -0.527 0.833 1.00 95.38 87 VAL A N 1
ATOM 637 C CA . VAL A 1 87 ? -14.129 -0.225 1.689 1.00 95.38 87 VAL A CA 1
ATOM 638 C C . VAL A 1 87 ? -15.299 -1.051 1.177 1.00 95.38 87 VAL A C 1
ATOM 640 O O . VAL A 1 87 ? -15.603 -1.004 -0.010 1.00 95.38 87 VAL A O 1
ATOM 643 N N . LEU A 1 88 ? -15.916 -1.838 2.054 1.00 94.75 88 LEU A N 1
ATOM 644 C CA . LEU A 1 88 ? -17.099 -2.647 1.751 1.00 94.75 88 LEU A CA 1
ATOM 645 C C . LEU A 1 88 ? -18.178 -2.308 2.771 1.00 94.75 88 LEU A C 1
ATOM 647 O O . LEU A 1 88 ? -17.891 -2.296 3.969 1.00 94.75 88 LEU A O 1
ATOM 651 N N . ASP A 1 89 ? -19.382 -2.002 2.303 1.00 92.88 89 ASP A N 1
ATOM 652 C CA . ASP A 1 89 ? -20.542 -1.636 3.124 1.00 92.88 89 ASP A CA 1
ATOM 653 C C . ASP A 1 89 ? -20.231 -0.525 4.148 1.00 92.88 89 ASP A C 1
ATOM 655 O O . ASP A 1 89 ? -20.647 -0.542 5.307 1.00 92.88 89 ASP A O 1
ATOM 659 N N . GLY A 1 90 ? -19.437 0.458 3.721 1.00 91.94 90 GLY A N 1
ATOM 660 C CA . GLY A 1 90 ? -18.994 1.600 4.519 1.00 91.94 90 GLY A CA 1
ATOM 661 C C . GLY A 1 90 ? -17.892 1.274 5.531 1.00 91.94 90 GLY A C 1
ATOM 662 O O . GLY A 1 90 ? -17.541 2.131 6.341 1.00 91.94 90 GLY A O 1
ATOM 663 N N . GLN A 1 91 ? -17.341 0.057 5.513 1.00 93.31 91 GLN A N 1
ATOM 664 C CA . GLN A 1 91 ? -16.299 -0.393 6.433 1.00 93.31 91 GLN A CA 1
ATOM 665 C C . GLN A 1 91 ? -14.967 -0.607 5.715 1.00 93.31 91 GLN A C 1
ATOM 667 O O . GLN A 1 91 ? -14.867 -1.392 4.767 1.00 93.31 91 GLN A O 1
ATOM 672 N N . LEU A 1 92 ? -13.919 0.057 6.215 1.00 94.88 92 LEU A N 1
ATOM 673 C CA . LEU A 1 92 ? -12.550 -0.177 5.764 1.00 94.88 92 LEU A CA 1
ATOM 674 C C . LEU A 1 92 ? -12.137 -1.621 6.069 1.00 94.88 92 LEU A C 1
ATOM 676 O O . LEU A 1 92 ? -12.132 -2.070 7.215 1.00 94.88 92 LEU A O 1
ATOM 680 N N . GLN A 1 93 ? -11.687 -2.313 5.034 1.00 95.94 93 GLN A N 1
ATOM 681 C CA . GLN A 1 93 ? -11.138 -3.651 5.120 1.00 95.94 93 GLN A CA 1
ATOM 682 C C . GLN A 1 93 ? -9.631 -3.570 5.369 1.00 95.94 93 GLN A C 1
ATOM 684 O O . GLN A 1 93 ? -8.850 -3.259 4.472 1.00 95.94 93 GLN A O 1
ATOM 689 N N . ILE A 1 94 ? -9.213 -3.887 6.596 1.00 92.88 94 ILE A N 1
ATOM 690 C CA . ILE A 1 94 ? -7.789 -3.982 6.974 1.00 92.88 94 ILE A CA 1
ATOM 691 C C . ILE A 1 94 ? -7.266 -5.415 6.759 1.00 92.88 94 ILE A C 1
ATOM 693 O O . ILE A 1 94 ? -6.120 -5.642 6.354 1.00 92.88 94 ILE A O 1
ATOM 697 N N . GLY A 1 95 ? -8.137 -6.403 6.988 1.00 91.62 95 GLY A N 1
ATOM 698 C CA . GLY A 1 95 ? -7.797 -7.823 7.011 1.00 91.62 95 GLY A CA 1
ATOM 699 C C . GLY A 1 95 ? -7.001 -8.219 8.261 1.00 91.62 95 GLY A C 1
ATOM 700 O O . GLY A 1 95 ? -6.267 -7.424 8.842 1.00 91.62 95 GLY A O 1
ATOM 701 N N . ARG A 1 96 ? -7.090 -9.493 8.666 1.00 89.44 96 ARG A N 1
ATOM 702 C CA . ARG A 1 96 ? -6.496 -10.009 9.922 1.00 89.44 96 ARG A CA 1
ATOM 703 C C . ARG A 1 96 ? -4.991 -9.744 10.084 1.00 89.44 96 ARG A C 1
ATOM 705 O O . ARG A 1 96 ? -4.487 -9.716 11.198 1.00 89.44 96 ARG A O 1
ATOM 712 N N . ARG A 1 97 ? -4.266 -9.609 8.972 1.00 90.75 97 ARG A N 1
ATOM 713 C CA . ARG A 1 97 ? -2.813 -9.373 8.940 1.00 90.75 97 ARG A CA 1
ATOM 714 C C . ARG A 1 97 ? -2.435 -8.013 8.337 1.00 90.75 97 ARG A C 1
ATOM 716 O O . ARG A 1 97 ? -1.284 -7.846 7.960 1.00 90.75 97 ARG A O 1
ATOM 723 N N . GLY A 1 98 ? -3.381 -7.082 8.179 1.00 90.50 98 GLY A N 1
ATOM 724 C CA . GLY A 1 98 ? -3.103 -5.781 7.553 1.00 90.50 98 GLY A CA 1
ATOM 725 C C . GLY A 1 98 ? -2.801 -5.854 6.053 1.00 90.50 98 GLY A C 1
ATOM 726 O O . GLY A 1 98 ? -2.096 -5.004 5.519 1.00 90.50 98 GLY A O 1
ATOM 727 N N . LEU A 1 99 ? -3.260 -6.912 5.377 1.00 91.06 99 LEU A N 1
ATOM 728 C CA . LEU A 1 99 ? -2.929 -7.207 3.976 1.00 91.06 99 LEU A CA 1
ATOM 729 C C . LEU A 1 99 ? -4.080 -6.940 2.998 1.00 91.06 99 LEU A C 1
ATOM 731 O O . LEU A 1 99 ? -3.893 -7.120 1.795 1.00 91.06 99 LEU A O 1
ATOM 735 N N . ALA A 1 100 ? -5.268 -6.570 3.481 1.00 93.06 100 ALA A N 1
ATOM 736 C CA . ALA A 1 100 ? -6.401 -6.330 2.594 1.00 93.06 100 ALA A CA 1
ATOM 737 C C . ALA A 1 100 ? -6.158 -5.097 1.709 1.00 93.06 100 ALA A C 1
ATOM 739 O O . ALA A 1 100 ? -5.533 -4.126 2.138 1.00 93.06 100 ALA A O 1
ATOM 740 N N . GLY A 1 101 ? -6.651 -5.156 0.467 1.00 88.19 101 GLY A N 1
ATOM 741 C CA . GLY A 1 101 ? -6.556 -4.047 -0.485 1.00 88.19 101 GLY A CA 1
ATOM 742 C C . GLY A 1 101 ? -5.182 -3.863 -1.136 1.00 88.19 101 GLY A C 1
ATOM 743 O O . GLY A 1 101 ? -4.928 -2.826 -1.717 1.00 88.19 101 GLY A O 1
ATOM 744 N N . ARG A 1 102 ? -4.270 -4.839 -1.090 1.00 87.38 102 ARG A N 1
ATOM 745 C CA . ARG A 1 102 ? -2.894 -4.703 -1.617 1.00 87.38 102 ARG A CA 1
ATOM 746 C C . ARG A 1 102 ? -2.782 -4.908 -3.137 1.00 87.38 102 ARG A C 1
ATOM 748 O O . ARG A 1 102 ? -2.077 -5.805 -3.600 1.00 87.38 102 ARG A O 1
ATOM 755 N N . ALA A 1 103 ? -3.467 -4.062 -3.906 1.00 92.56 103 ALA A N 1
ATOM 756 C CA . ALA A 1 103 ? -3.605 -4.203 -5.358 1.00 92.56 103 ALA A CA 1
ATOM 757 C C . ALA A 1 103 ? -2.270 -4.178 -6.126 1.00 92.56 103 ALA A C 1
ATOM 759 O O . ALA A 1 103 ? -2.118 -4.904 -7.106 1.00 92.56 103 ALA A O 1
ATOM 760 N N . GLY A 1 104 ? -1.269 -3.428 -5.646 1.00 93.12 104 GLY A N 1
ATOM 761 C CA . GLY A 1 104 ? 0.047 -3.341 -6.289 1.00 93.12 104 GLY A CA 1
ATOM 762 C C . GLY A 1 104 ? 0.763 -4.685 -6.454 1.00 93.12 104 GLY A C 1
ATOM 763 O O . GLY A 1 104 ? 1.545 -4.848 -7.385 1.00 93.12 104 GLY A O 1
ATOM 764 N N . HIS A 1 105 ? 0.463 -5.686 -5.618 1.00 93.62 105 HIS A N 1
ATOM 765 C CA . HIS A 1 105 ? 1.095 -7.009 -5.696 1.00 93.62 105 HIS A CA 1
ATOM 766 C C . HIS A 1 105 ? 0.195 -8.115 -6.250 1.00 93.62 105 HIS A C 1
ATOM 768 O O . HIS A 1 105 ? 0.508 -9.296 -6.071 1.00 93.62 105 HIS A O 1
ATOM 774 N N . ILE A 1 106 ? -0.908 -7.753 -6.906 1.00 95.19 106 ILE A N 1
ATOM 775 C CA . ILE A 1 106 ? -1.663 -8.687 -7.743 1.00 95.19 106 ILE A CA 1
ATOM 776 C C . ILE A 1 106 ? -0.775 -9.061 -8.931 1.00 95.19 106 ILE A C 1
ATOM 778 O O . ILE A 1 106 ? -0.200 -8.179 -9.565 1.00 95.19 106 ILE A O 1
ATOM 782 N N . THR A 1 107 ? -0.622 -10.354 -9.210 1.00 96.62 107 THR A N 1
ATOM 783 C CA . THR A 1 107 ? 0.128 -10.812 -10.384 1.00 96.62 107 THR A CA 1
ATOM 784 C C . THR A 1 107 ? -0.738 -10.673 -11.630 1.00 96.62 107 THR A C 1
ATOM 786 O O . THR A 1 107 ? -1.835 -11.220 -11.682 1.00 96.62 107 THR A O 1
ATOM 789 N N . VAL A 1 108 ? -0.227 -9.943 -12.619 1.00 97.38 108 VAL A N 1
ATOM 790 C CA . VAL A 1 108 ? -0.848 -9.745 -13.938 1.00 97.38 108 VAL A CA 1
ATOM 791 C C . VAL A 1 108 ? -0.014 -10.335 -15.074 1.00 97.38 108 VAL A C 1
ATOM 793 O O . VAL A 1 108 ? -0.537 -10.538 -16.162 1.00 97.38 108 VAL A O 1
ATOM 796 N N . ASP A 1 109 ? 1.257 -10.654 -14.817 1.00 96.94 109 ASP A N 1
ATOM 797 C CA . ASP A 1 109 ? 2.147 -11.311 -15.775 1.00 96.94 109 ASP A CA 1
ATOM 798 C C . ASP A 1 109 ? 3.050 -12.337 -15.066 1.00 96.94 109 ASP A C 1
ATOM 800 O O . ASP A 1 109 ? 3.975 -11.993 -14.333 1.00 96.94 109 ASP A O 1
ATOM 804 N N . TRP A 1 110 ? 2.812 -13.629 -15.281 1.00 96.44 110 TRP A N 1
ATOM 805 C CA . TRP A 1 110 ? 3.603 -14.687 -14.640 1.00 96.44 110 TRP A CA 1
ATOM 806 C C . TRP A 1 110 ? 5.050 -14.762 -15.149 1.00 96.44 110 TRP A C 1
ATOM 808 O O . TRP A 1 110 ? 5.933 -15.204 -14.410 1.00 96.44 110 TRP A O 1
ATOM 818 N N . ALA A 1 111 ? 5.309 -14.285 -16.369 1.00 96.69 111 ALA A N 1
ATOM 819 C CA . ALA A 1 111 ? 6.648 -14.168 -16.944 1.00 96.69 111 ALA A CA 1
ATOM 820 C C . ALA A 1 111 ? 7.307 -12.812 -16.623 1.00 96.69 111 ALA A C 1
ATOM 822 O O . ALA A 1 111 ? 8.462 -12.570 -16.983 1.00 96.69 111 ALA A O 1
ATOM 823 N N . GLY A 1 112 ? 6.594 -11.939 -15.910 1.00 95.38 112 GLY A N 1
ATOM 824 C CA . GLY A 1 112 ? 7.002 -10.570 -15.666 1.00 95.38 112 GLY A CA 1
ATOM 825 C C . GLY A 1 112 ? 8.200 -10.413 -14.727 1.00 95.38 112 GLY A C 1
ATOM 826 O O . GLY A 1 112 ? 8.768 -11.352 -14.148 1.00 95.38 112 GLY A O 1
ATOM 827 N N . ARG A 1 113 ? 8.576 -9.146 -14.534 1.00 95.00 113 ARG A N 1
ATOM 828 C CA . ARG A 1 113 ? 9.702 -8.740 -13.680 1.00 95.00 113 ARG A CA 1
ATOM 829 C C . ARG A 1 113 ? 9.514 -9.195 -12.231 1.00 95.00 113 ARG A C 1
ATOM 831 O O . ARG A 1 113 ? 8.396 -9.188 -11.711 1.00 95.00 113 ARG A O 1
ATOM 838 N N . LEU A 1 114 ? 10.625 -9.522 -11.568 1.00 94.44 114 LEU A N 1
ATOM 839 C CA . LEU A 1 114 ? 10.650 -9.790 -10.130 1.00 94.44 114 LEU A CA 1
ATOM 840 C C . LEU A 1 114 ? 10.258 -8.517 -9.363 1.00 94.44 114 LEU A C 1
ATOM 842 O O . LEU A 1 114 ? 10.830 -7.447 -9.573 1.00 94.44 114 LEU A O 1
ATOM 846 N N . CYS A 1 115 ? 9.258 -8.635 -8.499 1.00 92.50 115 CYS A N 1
ATOM 847 C CA . CYS A 1 115 ? 8.801 -7.585 -7.601 1.00 92.50 115 CYS A CA 1
ATOM 848 C C . CYS A 1 115 ? 9.607 -7.623 -6.300 1.00 92.50 115 CYS A C 1
ATOM 850 O O . CYS A 1 115 ? 10.004 -8.695 -5.842 1.00 92.50 115 CYS A O 1
ATOM 852 N N . GLY A 1 116 ? 9.769 -6.467 -5.649 1.00 86.38 116 GLY A N 1
ATOM 853 C CA . GLY A 1 116 ? 10.387 -6.380 -4.322 1.00 86.38 116 GLY A CA 1
ATOM 854 C C . GLY A 1 116 ? 9.658 -7.191 -3.243 1.00 86.38 116 GLY A C 1
ATOM 855 O O . GLY A 1 116 ? 10.253 -7.508 -2.223 1.00 86.38 116 GLY A O 1
ATOM 856 N N . CYS A 1 117 ? 8.400 -7.587 -3.481 1.00 87.62 117 CYS A N 1
ATOM 857 C CA . CYS A 1 117 ? 7.651 -8.489 -2.600 1.00 87.62 117 CYS A CA 1
ATOM 858 C C . CYS A 1 117 ? 8.034 -9.978 -2.739 1.00 87.62 117 CYS A C 1
ATOM 860 O O . CYS A 1 117 ? 7.484 -10.810 -2.018 1.00 87.62 117 CYS A O 1
ATOM 862 N N . GLY A 1 118 ? 8.907 -10.329 -3.692 1.00 90.31 118 GLY A N 1
ATOM 863 C CA . GLY A 1 118 ? 9.360 -11.696 -3.979 1.00 90.31 118 GLY A CA 1
ATOM 864 C C . GLY A 1 118 ? 8.572 -12.442 -5.066 1.00 90.31 118 GLY A C 1
ATOM 865 O O . GLY A 1 118 ? 8.996 -13.513 -5.491 1.00 90.31 118 GLY A O 1
ATOM 866 N N . ARG A 1 119 ? 7.447 -11.899 -5.550 1.00 92.75 119 ARG A N 1
ATOM 867 C CA . ARG A 1 119 ? 6.652 -12.482 -6.656 1.00 92.75 119 ARG A CA 1
ATOM 868 C C . ARG A 1 119 ? 7.077 -11.942 -8.023 1.00 92.75 119 ARG A C 1
ATOM 870 O O . ARG A 1 119 ? 7.847 -10.989 -8.102 1.00 92.75 119 ARG A O 1
ATOM 877 N N . ARG A 1 120 ? 6.541 -12.514 -9.107 1.00 96.56 120 ARG A N 1
ATOM 878 C CA . ARG A 1 120 ? 6.736 -12.036 -10.488 1.00 96.56 120 ARG A CA 1
ATOM 879 C C . ARG A 1 120 ? 5.491 -11.351 -11.054 1.00 96.56 120 ARG A C 1
ATOM 881 O O . ARG A 1 120 ? 4.372 -11.687 -10.666 1.00 96.56 120 ARG A O 1
ATOM 888 N N . GLY A 1 121 ? 5.754 -10.351 -11.901 1.00 96.25 121 GLY A N 1
ATOM 889 C CA . GLY A 1 121 ? 4.796 -9.518 -12.639 1.00 96.25 121 GLY A CA 1
ATOM 890 C C . GLY A 1 121 ? 3.618 -9.025 -11.821 1.00 96.25 121 GLY A C 1
ATOM 891 O O . GLY A 1 121 ? 2.462 -9.153 -12.218 1.00 96.25 121 GLY A O 1
ATOM 892 N N . CYS A 1 122 ? 3.928 -8.461 -10.659 1.00 96.75 122 CYS A N 1
ATOM 893 C CA . CYS A 1 122 ? 2.974 -7.669 -9.905 1.00 96.75 122 CYS A CA 1
ATOM 894 C C . CYS A 1 122 ? 2.565 -6.412 -10.691 1.00 96.75 122 CYS A C 1
ATOM 896 O O . CYS A 1 122 ? 3.403 -5.841 -11.383 1.00 96.75 122 CYS A O 1
ATOM 898 N N . VAL A 1 123 ? 1.332 -5.920 -10.520 1.00 96.88 123 VAL A N 1
ATOM 899 C CA . VAL A 1 123 ? 0.869 -4.645 -11.119 1.00 96.88 123 VAL A CA 1
ATOM 900 C C . VAL A 1 123 ? 1.877 -3.514 -10.882 1.00 96.88 123 VAL A C 1
ATOM 902 O O . VAL A 1 123 ? 2.191 -2.752 -11.791 1.00 96.88 123 VAL A O 1
ATOM 905 N N . GLU A 1 124 ? 2.455 -3.439 -9.684 1.00 94.62 124 GLU A N 1
ATOM 906 C CA . GLU A 1 124 ? 3.472 -2.454 -9.315 1.00 94.62 124 GLU A CA 1
ATOM 907 C C . GLU A 1 124 ? 4.724 -2.514 -10.193 1.00 94.62 124 GLU A C 1
ATOM 909 O O . GLU A 1 124 ? 5.275 -1.472 -10.534 1.00 94.62 124 GLU A O 1
ATOM 914 N N . THR A 1 125 ? 5.174 -3.700 -10.620 1.00 95.06 125 THR A N 1
ATOM 915 C CA . THR A 1 125 ? 6.368 -3.792 -11.474 1.00 95.06 125 THR A CA 1
ATOM 916 C C . THR A 1 125 ? 6.112 -3.306 -12.892 1.00 95.06 125 THR A C 1
ATOM 918 O O . THR A 1 125 ? 7.084 -3.044 -13.602 1.00 95.06 125 THR A O 1
ATOM 921 N N . LEU A 1 126 ? 4.845 -3.153 -13.278 1.00 95.38 126 LEU A N 1
ATOM 922 C CA . LEU A 1 126 ? 4.414 -2.688 -14.588 1.00 95.38 126 LEU A CA 1
ATOM 923 C C . LEU A 1 126 ? 4.003 -1.209 -14.579 1.00 95.38 126 LEU A C 1
ATOM 925 O O . LEU A 1 126 ? 4.426 -0.463 -15.455 1.00 95.38 126 LEU A O 1
ATOM 929 N N . ALA A 1 127 ? 3.201 -0.792 -13.598 1.00 96.25 127 ALA A N 1
ATOM 930 C CA . ALA A 1 127 ? 2.443 0.459 -13.653 1.00 96.25 127 ALA A CA 1
ATOM 931 C C . ALA A 1 127 ? 2.790 1.479 -12.556 1.00 96.25 127 ALA A C 1
ATOM 933 O O . ALA A 1 127 ? 2.226 2.572 -12.551 1.00 96.25 127 ALA A O 1
ATOM 934 N N . SER A 1 128 ? 3.685 1.161 -11.613 1.00 94.56 128 SER A N 1
ATOM 935 C CA . SER A 1 128 ? 4.107 2.161 -10.627 1.00 94.56 128 SER A CA 1
ATOM 936 C C . SER A 1 128 ? 4.922 3.272 -11.283 1.00 94.56 128 SER A C 1
ATOM 938 O O . SER A 1 128 ? 5.517 3.083 -12.343 1.00 94.56 128 SER A O 1
ATOM 940 N N . GLY A 1 129 ? 5.037 4.424 -10.630 1.00 93.69 129 GLY A N 1
ATOM 941 C CA . GLY A 1 129 ? 5.913 5.498 -11.086 1.00 93.69 129 GLY A CA 1
ATOM 942 C C . GLY A 1 129 ? 7.357 5.022 -11.243 1.00 93.69 129 GLY A C 1
ATOM 943 O O . GLY A 1 129 ? 8.005 5.376 -12.224 1.00 93.69 129 GLY A O 1
ATOM 944 N N . ALA A 1 130 ? 7.860 4.172 -10.337 1.00 90.94 130 ALA A N 1
ATOM 945 C CA . ALA A 1 130 ? 9.181 3.557 -10.488 1.00 90.94 130 ALA A CA 1
ATOM 946 C C . ALA A 1 130 ? 9.269 2.634 -11.719 1.00 90.94 130 ALA A C 1
ATOM 948 O O . ALA A 1 130 ? 10.301 2.606 -12.393 1.00 90.94 130 ALA A O 1
ATOM 949 N N . ALA A 1 131 ? 8.202 1.897 -12.045 1.00 94.25 131 ALA A N 1
ATOM 950 C CA . ALA A 1 131 ? 8.141 1.079 -13.252 1.00 94.25 131 ALA A CA 1
ATOM 951 C C . ALA A 1 131 ? 8.097 1.921 -14.534 1.00 94.25 131 ALA A C 1
ATOM 953 O O . ALA A 1 131 ? 8.842 1.628 -15.470 1.00 94.25 131 ALA A O 1
ATOM 954 N N . ILE A 1 132 ? 7.291 2.985 -14.544 1.00 95.69 132 ILE A N 1
ATOM 955 C CA . ILE A 1 132 ? 7.168 3.930 -15.659 1.00 95.69 132 ILE A CA 1
ATOM 956 C C . ILE A 1 132 ? 8.501 4.638 -15.902 1.00 95.69 132 ILE A C 1
ATOM 958 O O . ILE A 1 132 ? 8.984 4.639 -17.030 1.00 95.69 132 ILE A O 1
ATOM 962 N N . ALA A 1 133 ? 9.133 5.183 -14.8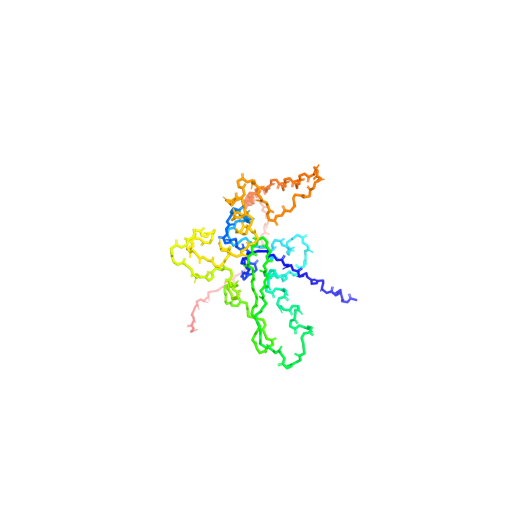57 1.00 94.50 133 ALA A N 1
ATOM 963 C CA . ALA A 1 133 ? 10.426 5.855 -14.968 1.00 94.50 133 ALA A CA 1
ATOM 964 C C . ALA A 1 133 ? 11.486 4.916 -15.546 1.00 94.50 133 ALA A C 1
ATOM 966 O O . ALA A 1 133 ? 12.147 5.244 -16.521 1.00 94.50 133 ALA A O 1
ATOM 967 N N . ARG A 1 134 ? 11.581 3.696 -15.020 1.00 93.38 134 ARG A N 1
ATOM 968 C CA . ARG A 1 134 ? 12.505 2.691 -15.541 1.00 93.38 134 ARG A CA 1
ATOM 969 C C . ARG A 1 134 ? 12.240 2.353 -17.007 1.00 93.38 134 ARG A C 1
ATOM 971 O O . ARG A 1 134 ? 13.187 2.262 -17.780 1.00 93.38 134 ARG A O 1
ATOM 978 N N . ARG A 1 135 ? 10.974 2.176 -17.398 1.00 95.06 135 ARG A N 1
ATOM 979 C CA . ARG A 1 135 ? 10.622 1.891 -18.793 1.00 95.06 135 ARG A CA 1
ATOM 980 C C . ARG A 1 135 ? 10.970 3.064 -19.707 1.00 95.06 135 ARG A C 1
ATOM 982 O O . ARG A 1 135 ? 11.467 2.843 -20.805 1.00 95.06 135 ARG A O 1
ATOM 989 N N . ALA A 1 136 ? 10.749 4.292 -19.248 1.00 96.38 136 ALA A N 1
ATOM 990 C CA . ALA A 1 136 ? 11.178 5.484 -19.962 1.00 96.38 136 ALA A CA 1
ATOM 991 C C . ALA A 1 136 ? 12.704 5.493 -20.136 1.00 96.38 136 ALA A C 1
ATOM 993 O O . ALA A 1 136 ? 13.156 5.692 -21.257 1.00 96.38 136 ALA A O 1
ATOM 994 N N . SER A 1 137 ? 13.481 5.171 -19.095 1.00 96.50 137 SER A N 1
ATOM 995 C CA . SER A 1 137 ? 14.944 5.079 -19.200 1.00 96.50 137 SER A CA 1
ATOM 996 C C . SER A 1 137 ? 15.415 4.048 -20.224 1.00 96.50 137 SER A C 1
ATOM 998 O O . SER A 1 137 ? 16.349 4.305 -20.976 1.00 96.50 137 SER A O 1
ATOM 1000 N N . GLU A 1 138 ? 14.764 2.882 -20.269 1.00 95.44 138 GLU A N 1
ATOM 1001 C CA . GLU A 1 138 ? 15.058 1.832 -21.253 1.00 95.44 138 GLU A CA 1
ATOM 1002 C C . GLU A 1 138 ? 14.797 2.306 -22.694 1.00 95.44 138 GLU A C 1
ATOM 1004 O O . GLU A 1 138 ? 15.525 1.921 -23.603 1.00 95.44 138 GLU A O 1
ATOM 1009 N N . ILE A 1 139 ? 13.765 3.129 -22.907 1.00 97.06 139 ILE A N 1
ATOM 1010 C CA . ILE A 1 139 ? 13.379 3.632 -24.234 1.00 97.06 139 ILE A CA 1
ATOM 1011 C C . ILE A 1 139 ? 14.267 4.802 -24.671 1.00 97.06 139 ILE A C 1
ATOM 1013 O O . ILE A 1 139 ? 14.660 4.872 -25.832 1.00 97.06 139 ILE A O 1
ATOM 1017 N N . THR A 1 140 ? 14.560 5.738 -23.769 1.00 96.69 140 THR A N 1
ATOM 1018 C CA . THR A 1 140 ? 15.296 6.968 -24.099 1.00 96.69 140 THR A CA 1
ATOM 1019 C C . THR A 1 140 ? 16.810 6.802 -24.018 1.00 96.69 140 THR A C 1
ATOM 1021 O O . THR A 1 140 ? 17.541 7.649 -24.526 1.00 96.69 140 THR A O 1
ATOM 1024 N N . GLY A 1 141 ? 17.294 5.758 -23.337 1.00 96.12 141 GLY A N 1
ATOM 1025 C CA . GLY A 1 141 ? 18.707 5.602 -22.986 1.00 96.12 141 GLY A CA 1
ATOM 1026 C C . GLY A 1 141 ? 19.194 6.597 -21.923 1.00 96.12 141 GLY A C 1
ATOM 1027 O O . GLY A 1 141 ? 20.388 6.646 -21.637 1.00 96.12 141 GLY A O 1
ATOM 1028 N N . GLN A 1 142 ? 18.299 7.395 -21.333 1.00 93.19 142 GLN A N 1
ATOM 1029 C CA . GLN A 1 142 ? 18.616 8.395 -20.313 1.00 93.19 142 GLN A CA 1
ATOM 1030 C C . GLN A 1 142 ? 18.030 7.985 -18.967 1.00 93.19 142 GLN A C 1
ATOM 1032 O O . GLN A 1 142 ? 16.902 7.511 -18.899 1.00 93.19 142 GLN A O 1
ATOM 1037 N N . GLU A 1 143 ? 18.745 8.223 -17.869 1.00 91.50 143 GLU A N 1
ATOM 1038 C CA . GLU A 1 143 ? 18.216 7.917 -16.539 1.00 91.50 143 GLU A CA 1
ATOM 1039 C C . GLU A 1 143 ? 17.014 8.815 -16.197 1.00 91.50 143 GLU A C 1
ATOM 1041 O O . GLU A 1 143 ? 17.144 10.020 -15.980 1.00 91.50 143 GLU A O 1
ATOM 1046 N N . MET A 1 144 ? 15.830 8.209 -16.134 1.00 91.06 144 MET A N 1
ATOM 1047 C CA . MET A 1 144 ? 14.593 8.825 -15.670 1.00 91.06 144 MET A CA 1
ATOM 1048 C C . MET A 1 144 ? 14.296 8.418 -14.226 1.00 91.06 144 MET A C 1
ATOM 1050 O O . MET A 1 144 ? 14.513 7.277 -13.814 1.00 91.06 144 MET A O 1
ATOM 1054 N N . MET A 1 145 ? 13.727 9.349 -13.460 1.00 83.19 145 MET A N 1
ATOM 1055 C CA . MET A 1 145 ? 13.409 9.167 -12.043 1.00 83.19 145 MET A CA 1
ATOM 1056 C C . MET A 1 145 ? 11.932 9.457 -11.778 1.00 83.19 145 MET A C 1
ATOM 1058 O O . MET A 1 145 ? 11.390 10.457 -12.241 1.00 83.19 145 MET A O 1
ATOM 1062 N N . SER A 1 146 ? 11.289 8.608 -10.975 1.00 79.69 146 SER A N 1
ATOM 1063 C CA . SER A 1 146 ? 9.875 8.749 -10.585 1.00 79.69 146 SER A CA 1
ATOM 1064 C C . SER A 1 146 ? 9.635 9.801 -9.501 1.00 79.69 146 SER A C 1
ATOM 1066 O O . SER A 1 146 ? 8.506 10.228 -9.275 1.00 79.69 146 SER A O 1
ATOM 1068 N N . ARG A 1 147 ? 10.704 10.232 -8.829 1.00 75.25 147 ARG A N 1
ATOM 1069 C CA . ARG A 1 147 ? 10.714 11.347 -7.883 1.00 75.25 147 ARG A CA 1
ATOM 1070 C C . ARG A 1 147 ? 11.686 12.395 -8.402 1.00 75.25 147 ARG A C 1
ATOM 1072 O O . ARG A 1 147 ? 12.839 12.071 -8.687 1.00 75.25 147 ARG A O 1
ATOM 1079 N N . ARG A 1 148 ? 11.266 13.664 -8.457 1.00 55.22 148 ARG A N 1
ATOM 1080 C CA . ARG A 1 148 ? 12.245 14.758 -8.496 1.00 55.22 148 ARG A CA 1
ATOM 1081 C C . ARG A 1 148 ? 13.057 14.663 -7.208 1.00 55.22 148 ARG A C 1
ATOM 1083 O O . ARG A 1 148 ? 12.472 14.627 -6.127 1.00 55.22 148 ARG A O 1
ATOM 1090 N N . ARG A 1 149 ? 14.390 14.620 -7.300 1.00 50.03 149 ARG A N 1
ATOM 1091 C CA . ARG A 1 149 ? 15.210 14.953 -6.130 1.00 50.03 149 ARG A CA 1
ATOM 1092 C C . ARG A 1 149 ? 14.778 16.358 -5.712 1.00 50.03 149 ARG A C 1
ATOM 1094 O O . ARG A 1 149 ? 14.750 17.247 -6.565 1.00 50.03 149 ARG A O 1
ATOM 1101 N N . HIS A 1 150 ? 14.427 16.562 -4.444 1.00 44.16 150 HIS A N 1
ATOM 1102 C CA . HIS A 1 150 ? 14.502 17.913 -3.900 1.00 44.16 150 HIS A CA 1
ATOM 1103 C C . HIS A 1 150 ? 15.939 18.375 -4.163 1.00 44.16 150 HIS A C 1
ATOM 1105 O O . HIS A 1 150 ? 16.888 17.730 -3.714 1.00 44.16 150 HIS A O 1
ATOM 1111 N N . ARG A 1 151 ? 16.106 19.401 -5.001 1.00 41.22 151 ARG A N 1
ATOM 1112 C CA . ARG A 1 151 ? 17.394 20.052 -5.257 1.00 41.22 151 ARG A CA 1
ATOM 1113 C C . ARG A 1 151 ? 17.764 20.866 -4.014 1.00 41.22 151 ARG A C 1
ATOM 1115 O O . ARG A 1 151 ? 17.860 22.067 -4.115 1.00 41.22 151 ARG A O 1
ATOM 1122 N N . ASP A 1 152 ? 17.949 20.232 -2.862 1.00 41.66 152 ASP A N 1
ATOM 1123 C CA . ASP A 1 152 ? 18.467 20.901 -1.670 1.00 41.66 152 ASP A CA 1
ATOM 1124 C C . ASP A 1 152 ? 19.297 19.905 -0.858 1.00 41.66 152 ASP A C 1
ATOM 1126 O O . ASP A 1 152 ? 18.811 18.878 -0.381 1.00 41.66 152 ASP A O 1
ATOM 1130 N N . GLY A 1 153 ? 20.592 20.198 -0.762 1.00 42.56 153 GLY A N 1
ATOM 1131 C CA . GLY A 1 153 ? 21.587 19.430 -0.029 1.00 42.56 153 GLY A CA 1
ATOM 1132 C C . GLY A 1 153 ? 21.418 19.547 1.482 1.00 42.56 153 GLY A C 1
ATOM 1133 O O . GLY A 1 153 ? 22.221 20.189 2.147 1.00 42.56 153 GLY A O 1
ATOM 1134 N N . ALA A 1 154 ? 20.418 18.872 2.033 1.00 41.12 154 ALA A N 1
ATOM 1135 C CA . ALA A 1 154 ? 20.396 18.498 3.438 1.00 41.12 154 ALA A CA 1
ATOM 1136 C C . ALA A 1 154 ? 19.974 17.031 3.509 1.00 41.12 154 ALA A C 1
ATOM 1138 O O . ALA A 1 154 ? 18.797 16.694 3.390 1.00 41.12 154 ALA A O 1
ATOM 1139 N N . GLY A 1 155 ? 20.965 16.144 3.624 1.00 38.59 155 GLY A N 1
ATOM 1140 C CA . GLY A 1 155 ? 20.715 14.737 3.904 1.00 38.59 155 GLY A CA 1
ATOM 1141 C C . GLY A 1 155 ? 19.800 14.608 5.118 1.00 38.59 155 GLY A C 1
ATOM 1142 O O . GLY A 1 155 ? 19.910 15.379 6.072 1.00 38.59 155 GLY A O 1
ATOM 1143 N N . VAL A 1 156 ? 18.886 13.639 5.079 1.00 44.25 156 VAL A N 1
ATOM 1144 C CA . VAL A 1 156 ? 18.168 13.219 6.285 1.00 44.25 156 VAL A CA 1
ATOM 1145 C C . VAL A 1 156 ? 19.247 12.860 7.314 1.00 44.25 156 VAL A C 1
ATOM 1147 O O . VAL A 1 156 ? 20.055 11.978 7.011 1.00 44.25 156 VAL A O 1
ATOM 1150 N N . PRO A 1 157 ? 19.343 13.548 8.468 1.00 40.22 157 PRO A N 1
ATOM 1151 C CA . PRO A 1 157 ? 20.361 13.222 9.455 1.00 40.22 157 PRO A CA 1
ATOM 1152 C C . PRO A 1 157 ? 20.195 11.760 9.862 1.00 40.22 157 PRO A C 1
ATOM 1154 O O . PRO A 1 157 ? 19.071 11.307 10.108 1.00 40.22 157 PRO A O 1
ATOM 1157 N N . GLU A 1 158 ? 21.306 11.018 9.889 1.00 33.78 158 GLU A N 1
ATOM 1158 C CA . GLU A 1 158 ? 21.286 9.621 10.310 1.00 33.78 158 GLU A CA 1
ATOM 1159 C C . GLU A 1 158 ? 20.601 9.511 11.679 1.00 33.78 158 GLU A C 1
ATOM 1161 O O . GLU A 1 158 ? 20.893 10.301 12.588 1.00 33.78 158 GLU A O 1
ATOM 1166 N N . PRO A 1 159 ? 19.666 8.561 11.855 1.00 41.78 159 PRO A N 1
ATOM 1167 C CA . PRO A 1 159 ? 19.061 8.346 13.155 1.00 41.78 159 PRO A CA 1
ATOM 1168 C C . PRO A 1 159 ? 20.169 7.995 14.159 1.00 41.78 159 PRO A C 1
ATOM 1170 O O . PRO A 1 159 ? 21.047 7.187 13.844 1.00 41.78 159 PRO A O 1
ATOM 1173 N N . PRO A 1 160 ? 20.149 8.570 15.377 1.00 46.50 160 PRO A N 1
ATOM 1174 C CA . PRO A 1 160 ? 21.170 8.281 16.370 1.00 46.50 160 PRO A CA 1
ATOM 1175 C C . PRO A 1 160 ? 21.203 6.773 16.645 1.00 46.50 160 PRO A C 1
ATOM 1177 O O . PRO A 1 160 ? 20.135 6.149 16.723 1.00 46.50 160 PRO A O 1
ATOM 1180 N N . PRO A 1 161 ? 22.396 6.176 16.821 1.00 46.81 161 PRO A N 1
ATOM 1181 C CA . PRO A 1 161 ? 22.518 4.746 17.037 1.00 46.81 161 PRO A CA 1
ATOM 1182 C C . PRO A 1 161 ? 21.656 4.335 18.227 1.00 46.81 161 PRO A C 1
ATOM 1184 O O . PRO A 1 161 ? 21.687 4.956 19.296 1.00 46.81 161 PRO A O 1
ATOM 1187 N N . HIS A 1 162 ? 20.869 3.276 18.037 1.00 44.47 162 HIS A N 1
ATOM 1188 C CA . HIS A 1 162 ? 20.109 2.666 19.113 1.00 44.47 162 HIS A CA 1
ATOM 1189 C C . HIS A 1 162 ? 21.084 2.274 20.226 1.00 44.47 162 HIS A C 1
ATOM 1191 O O . HIS A 1 162 ? 21.830 1.301 20.100 1.00 44.47 162 HIS A O 1
ATOM 1197 N N . ARG A 1 163 ? 21.095 3.037 21.329 1.00 43.28 163 ARG A N 1
ATOM 1198 C CA . ARG A 1 163 ? 21.787 2.620 22.549 1.00 43.28 163 ARG A CA 1
ATOM 1199 C C . ARG A 1 163 ? 21.170 1.289 22.952 1.00 43.28 163 ARG A C 1
ATOM 1201 O O . ARG A 1 163 ? 20.015 1.255 23.378 1.00 43.28 163 ARG A O 1
ATOM 1208 N N . ARG A 1 164 ? 21.922 0.198 22.780 1.00 42.59 164 ARG A N 1
ATOM 1209 C CA . ARG A 1 164 ? 21.591 -1.089 23.392 1.00 42.59 164 ARG A CA 1
ATOM 1210 C C . ARG A 1 164 ? 21.416 -0.787 24.872 1.00 42.59 164 ARG A C 1
ATOM 1212 O O . ARG A 1 164 ? 22.363 -0.340 25.518 1.00 42.59 164 ARG A O 1
ATOM 1219 N N . GLY A 1 165 ? 20.183 -0.910 25.360 1.00 38.47 165 GLY A N 1
ATOM 1220 C CA . GLY A 1 165 ? 19.900 -0.743 26.774 1.00 38.47 165 GLY A CA 1
ATOM 1221 C C . GLY A 1 165 ? 20.854 -1.647 27.537 1.00 38.47 165 GLY A C 1
ATOM 1222 O O . GLY A 1 165 ? 20.965 -2.832 27.222 1.00 38.47 165 GLY A O 1
ATOM 1223 N N . THR A 1 166 ? 21.592 -1.067 28.476 1.00 38.25 166 THR A N 1
ATOM 1224 C CA . THR A 1 166 ? 22.406 -1.817 29.422 1.00 38.25 166 THR A CA 1
ATOM 1225 C C . THR A 1 166 ? 21.511 -2.912 30.006 1.00 38.25 166 THR A C 1
ATOM 1227 O O . THR A 1 166 ? 20.406 -2.582 30.452 1.00 38.25 166 THR A O 1
ATOM 1230 N N . PRO A 1 167 ? 21.903 -4.199 29.977 1.00 36.12 167 PRO A N 1
ATOM 1231 C CA . PRO A 1 167 ? 21.110 -5.224 30.635 1.00 36.12 167 PRO A CA 1
ATOM 1232 C C . PRO A 1 167 ? 20.931 -4.801 32.091 1.00 36.12 167 PRO A C 1
ATOM 1234 O O . PRO A 1 167 ? 21.896 -4.399 32.748 1.00 36.12 167 PRO A O 1
ATOM 1237 N N . ALA A 1 168 ? 19.679 -4.815 32.556 1.00 39.97 168 ALA A N 1
ATOM 1238 C CA . ALA A 1 168 ? 19.348 -4.515 33.936 1.00 39.97 168 ALA A CA 1
ATOM 1239 C C . ALA A 1 168 ? 20.264 -5.359 34.826 1.00 39.97 168 ALA A C 1
ATOM 1241 O O . ALA A 1 168 ? 20.229 -6.589 34.770 1.00 39.97 168 ALA A O 1
ATOM 1242 N N . ARG A 1 169 ? 21.135 -4.694 35.594 1.00 33.12 169 ARG A N 1
ATOM 1243 C CA . ARG A 1 169 ? 21.964 -5.357 36.598 1.00 33.12 169 ARG A CA 1
ATOM 1244 C C . ARG A 1 169 ? 21.012 -6.127 37.504 1.00 33.12 169 ARG A C 1
ATOM 1246 O O . ARG A 1 169 ? 20.164 -5.529 38.162 1.00 33.12 169 ARG A O 1
ATOM 1253 N N . SER A 1 170 ? 21.147 -7.448 37.504 1.00 36.78 170 SER A N 1
ATOM 1254 C CA . SER A 1 170 ? 20.498 -8.323 38.466 1.00 36.78 170 SER A CA 1
ATOM 1255 C C . SER A 1 170 ? 20.855 -7.829 39.865 1.00 36.78 170 SER A C 1
ATOM 1257 O O . SER A 1 170 ? 22.020 -7.884 40.265 1.00 36.78 170 SER A O 1
ATOM 1259 N N . LEU A 1 171 ? 19.870 -7.312 40.595 1.00 36.22 171 LEU A N 1
ATOM 1260 C CA . LEU A 1 171 ? 20.008 -7.060 42.021 1.00 36.22 171 LEU A CA 1
ATOM 1261 C C . LEU A 1 171 ? 20.109 -8.424 42.710 1.00 36.22 171 LEU A C 1
ATOM 1263 O O . LEU A 1 171 ? 19.114 -9.112 42.919 1.00 36.22 171 LEU A O 1
ATOM 1267 N N . SER A 1 172 ? 21.337 -8.840 43.003 1.00 35.06 172 SER A N 1
ATOM 1268 C CA . SER A 1 172 ? 21.619 -9.941 43.918 1.00 35.06 172 SER A CA 1
ATOM 1269 C C . SER A 1 172 ? 21.184 -9.543 45.336 1.00 35.06 172 SER A C 1
ATOM 1271 O O . SER A 1 172 ? 21.515 -8.433 45.763 1.00 35.06 172 SER A O 1
ATOM 1273 N N . PRO A 1 173 ? 20.492 -10.410 46.092 1.00 33.75 173 PRO A N 1
ATOM 1274 C CA . PRO A 1 173 ? 20.089 -10.100 47.458 1.00 33.75 173 PRO A CA 1
ATOM 1275 C C . PRO A 1 173 ? 21.316 -10.116 48.381 1.00 33.75 173 PRO A C 1
ATOM 1277 O O . PRO A 1 173 ? 21.955 -11.154 48.568 1.00 33.75 173 PRO A O 1
ATOM 1280 N N . SER A 1 174 ? 21.659 -8.966 48.963 1.00 37.66 174 SER A N 1
ATOM 1281 C CA . SER A 1 174 ? 22.682 -8.875 50.006 1.00 37.66 174 SER A CA 1
ATOM 1282 C C . SER A 1 174 ? 22.160 -9.472 51.315 1.00 37.66 174 SER A C 1
ATOM 1284 O O . SER A 1 174 ? 21.087 -9.117 51.800 1.00 37.66 174 SER A O 1
ATOM 1286 N N . ARG A 1 175 ? 22.943 -10.397 51.874 1.00 33.69 175 ARG A N 1
ATOM 1287 C CA . ARG A 1 175 ? 22.733 -11.072 53.160 1.00 33.69 175 ARG A CA 1
ATOM 1288 C C . ARG A 1 175 ? 23.145 -10.184 54.349 1.00 33.69 175 ARG A C 1
ATOM 1290 O O . ARG A 1 175 ? 24.216 -9.595 54.289 1.00 33.69 175 ARG A O 1
ATOM 1297 N N . GLY A 1 176 ? 22.366 -10.260 55.442 1.00 31.03 176 GLY A N 1
ATOM 1298 C CA . GLY A 1 176 ? 22.728 -9.963 56.852 1.00 31.03 176 GLY A CA 1
ATOM 1299 C C . GLY A 1 176 ? 22.758 -8.473 57.221 1.00 31.03 176 GLY A C 1
ATOM 1300 O O . GLY A 1 176 ? 23.292 -7.686 56.462 1.00 31.03 176 GLY A O 1
ATOM 1301 N N . THR A 1 177 ? 22.219 -7.980 58.341 1.00 35.47 177 THR A N 1
ATOM 1302 C CA . THR A 1 177 ? 22.092 -8.480 59.731 1.00 35.47 177 THR A CA 1
ATOM 1303 C C . THR A 1 177 ? 20.833 -7.826 60.366 1.00 35.47 177 THR A C 1
ATOM 1305 O O . THR A 1 177 ? 20.482 -6.709 60.021 1.00 35.47 177 THR A O 1
ATOM 1308 N N . GLY A 1 178 ? 19.961 -8.487 61.135 1.00 29.66 178 GLY A N 1
ATOM 1309 C CA . GLY A 1 178 ? 20.141 -8.901 62.529 1.00 29.66 178 GLY A CA 1
ATOM 1310 C C . GLY A 1 178 ? 19.326 -8.017 63.501 1.00 29.66 178 GLY A C 1
ATOM 1311 O O . GLY A 1 178 ? 19.878 -7.073 64.046 1.00 29.66 178 GLY A O 1
ATOM 1312 N N . ALA A 1 179 ? 18.049 -8.338 63.772 1.00 33.75 179 ALA A N 1
ATOM 1313 C CA . ALA A 1 179 ? 17.324 -7.846 64.960 1.00 33.75 179 ALA A CA 1
ATOM 1314 C C . ALA A 1 179 ? 16.155 -8.775 65.374 1.00 33.75 179 ALA A C 1
ATOM 1316 O O . ALA A 1 179 ? 15.097 -8.820 64.759 1.00 33.75 179 ALA A O 1
ATOM 1317 N N . ARG A 1 180 ? 16.442 -9.554 66.421 1.00 34.09 180 ARG A N 1
ATOM 1318 C CA . ARG A 1 180 ? 15.613 -10.223 67.447 1.00 34.09 180 ARG A CA 1
ATOM 1319 C C . ARG A 1 180 ? 14.069 -10.149 67.351 1.00 34.09 180 ARG A C 1
ATOM 1321 O O . ARG A 1 180 ? 13.477 -9.103 67.569 1.00 34.09 180 ARG A O 1
ATOM 1328 N N . GLY A 1 181 ? 13.458 -11.339 67.310 1.00 30.11 181 GLY A N 1
ATOM 1329 C CA . GLY A 1 181 ? 12.580 -11.832 68.385 1.00 30.11 181 GLY A CA 1
ATOM 1330 C C . GLY A 1 181 ? 11.077 -11.531 68.316 1.00 30.11 181 GLY A C 1
ATOM 1331 O O . GLY A 1 181 ? 10.648 -10.445 68.684 1.00 30.11 181 GLY A O 1
ATOM 1332 N N . ARG A 1 182 ? 10.274 -12.566 68.025 1.00 32.94 182 ARG A N 1
ATOM 1333 C CA . ARG A 1 182 ? 9.260 -13.154 68.934 1.00 32.94 182 ARG A CA 1
ATOM 1334 C C . ARG A 1 182 ? 8.633 -14.392 68.274 1.00 32.94 182 ARG A C 1
ATOM 1336 O O . ARG A 1 182 ? 8.218 -14.353 67.122 1.00 32.94 182 ARG A O 1
ATOM 1343 N N . GLN A 1 183 ? 8.634 -15.499 69.014 1.00 33.91 183 GLN A N 1
ATOM 1344 C CA . GLN A 1 183 ? 7.961 -16.757 68.685 1.00 33.91 183 GLN A CA 1
ATOM 1345 C C . GLN A 1 183 ? 6.475 -16.688 69.052 1.00 33.91 183 GLN A C 1
ATOM 1347 O O . GLN A 1 183 ? 6.131 -16.089 70.066 1.00 33.91 183 GLN A O 1
ATOM 1352 N N . CYS A 1 184 ? 5.651 -17.352 68.240 1.00 30.62 184 CYS A N 1
ATOM 1353 C CA . CYS A 1 184 ? 4.404 -18.078 68.543 1.00 30.62 184 CYS A CA 1
ATOM 1354 C C . CYS A 1 184 ? 3.782 -18.384 67.168 1.00 30.62 184 CYS A C 1
ATOM 1356 O O . CYS A 1 184 ? 3.707 -17.491 66.337 1.00 30.62 184 CYS A O 1
ATOM 1358 N N . GLY A 1 185 ? 3.343 -19.568 66.765 1.00 29.47 185 GLY A N 1
ATOM 1359 C CA . GLY A 1 185 ? 3.077 -20.842 67.410 1.00 29.47 185 GLY A CA 1
ATOM 1360 C C . GLY A 1 185 ? 2.081 -21.561 66.481 1.00 29.47 185 GLY A C 1
ATOM 1361 O O . GLY A 1 185 ? 1.113 -20.951 66.053 1.00 29.47 185 GLY A O 1
ATOM 1362 N N . ALA A 1 186 ? 2.380 -22.812 66.121 1.00 33.41 186 ALA A N 1
ATOM 1363 C CA . ALA A 1 186 ? 1.479 -23.871 65.639 1.00 33.41 186 ALA A CA 1
ATOM 1364 C C . ALA A 1 186 ? 0.328 -23.554 64.640 1.00 33.41 186 ALA A C 1
ATOM 1366 O O . ALA A 1 186 ? -0.698 -22.988 64.988 1.00 33.41 186 ALA A O 1
ATOM 1367 N N . SER A 1 187 ? 0.339 -24.196 63.467 1.00 34.31 187 SER A N 1
ATOM 1368 C CA . SER A 1 187 ? -0.333 -25.499 63.260 1.00 34.31 187 SER A CA 1
ATOM 1369 C C . SER A 1 187 ? -0.631 -25.789 61.779 1.00 34.31 187 SER A C 1
ATOM 1371 O O . SER A 1 187 ? -0.788 -24.914 60.936 1.00 34.31 187 SER A O 1
ATOM 1373 N N . ARG A 1 188 ? -0.609 -27.087 61.477 1.00 37.91 188 ARG A N 1
ATOM 1374 C CA . ARG A 1 188 ? -0.718 -27.747 60.171 1.00 37.91 188 ARG A CA 1
ATOM 1375 C C . ARG A 1 188 ? -2.162 -27.784 59.652 1.00 37.91 188 ARG A C 1
ATOM 1377 O O . ARG A 1 188 ? -3.064 -27.922 60.471 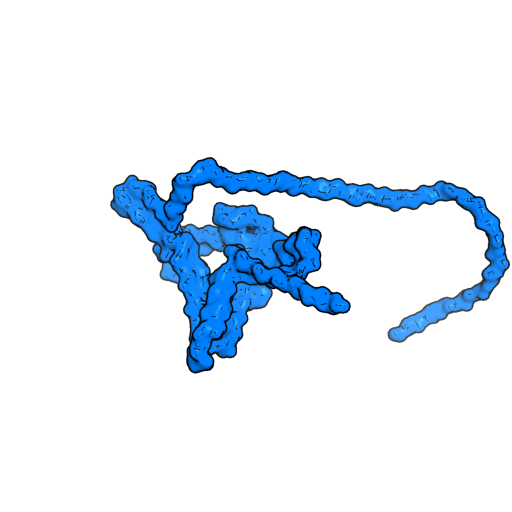1.00 37.91 188 ARG A O 1
ATOM 1384 N N . ARG A 1 189 ? -2.323 -27.872 58.318 1.00 38.19 189 ARG A N 1
ATOM 1385 C CA . ARG A 1 189 ? -3.144 -28.848 57.529 1.00 38.19 189 ARG A CA 1
ATOM 1386 C C . ARG A 1 189 ? -3.338 -28.298 56.099 1.00 38.19 189 ARG A C 1
ATOM 1388 O O . ARG A 1 189 ? -3.810 -27.188 55.926 1.00 38.19 189 ARG A O 1
ATOM 1395 N N . SER A 1 190 ? -2.662 -28.854 55.088 1.00 37.09 190 SER A N 1
ATOM 1396 C CA . SER A 1 190 ? -3.121 -29.912 54.157 1.00 37.09 190 SER A CA 1
ATOM 1397 C C . SER A 1 190 ? -4.342 -29.548 53.281 1.00 37.09 190 SER A C 1
ATOM 1399 O O . SER A 1 190 ? -5.453 -29.500 53.791 1.00 37.09 190 SER A O 1
ATOM 1401 N N . ARG A 1 191 ? -4.064 -29.339 51.973 1.00 36.81 191 ARG A N 1
ATOM 1402 C CA . ARG A 1 191 ? -4.798 -29.652 50.704 1.00 36.81 191 ARG A CA 1
ATOM 1403 C C . ARG A 1 191 ? -6.107 -30.494 50.784 1.00 36.81 191 ARG A C 1
ATOM 1405 O O . ARG A 1 191 ? -6.249 -31.202 51.773 1.00 36.81 191 ARG A O 1
ATOM 1412 N N . PRO A 1 192 ? -6.933 -30.634 49.703 1.00 48.84 192 PRO A N 1
ATOM 1413 C CA . PRO A 1 192 ? -6.762 -30.188 48.302 1.00 48.84 192 PRO A CA 1
ATOM 1414 C C . PRO A 1 192 ? -8.019 -29.610 47.585 1.00 48.84 192 PRO A C 1
ATOM 1416 O O . PRO A 1 192 ? -9.119 -29.527 48.120 1.00 48.84 192 PRO A O 1
ATOM 1419 N N . SER A 1 193 ? -7.760 -29.264 46.320 1.00 42.69 193 SER A N 1
ATOM 1420 C CA . SER A 1 193 ? -8.600 -28.990 45.144 1.00 42.69 193 SER A CA 1
ATOM 1421 C C . SER A 1 193 ? -9.884 -29.803 44.929 1.00 42.69 193 SER A C 1
ATOM 1423 O O . SER A 1 193 ? -9.914 -31.016 45.152 1.00 42.69 193 SER A O 1
ATOM 1425 N N . ARG A 1 194 ? -10.842 -29.142 44.272 1.00 52.56 194 ARG A N 1
ATOM 1426 C CA . ARG A 1 194 ? -11.639 -29.686 43.165 1.00 52.56 194 ARG A CA 1
ATOM 1427 C C . ARG A 1 194 ? -11.530 -28.746 41.972 1.00 52.56 194 ARG A C 1
ATOM 1429 O O . ARG A 1 194 ? -11.345 -27.536 42.231 1.00 52.56 194 ARG A O 1
#

Sequence (194 aa):
IMSASLRLGVTTSGIVANGGLTSFNPQTLPIENNYPIAAALRRRLGVHALVVNDAQAAAFHESRLMRKDANSFAFITVSTDIGAGLVLDGQLQIGRRGLAGRAGHITVDWAGRLCGCGRRGCVETLASGAAIARRASEITGQEMMSRRRHRDGAGVPEPPPHRRGTPARSLSPSRGTGARGRQCGASRRSRPSR

Foldseek 3Di:
DPPDQDEAEAEDAAFDAPQFGAHLFCVVPVDDGRHNNQVVCCVVPVHGYDYAYNQLVVVLVVLVVDDLVCQWDKGWDAAQFIFIWTGDNSRTDCDNGNCPGGQQQDAPDQPADQDSNRGHRGNRCCRHLNNVQVVVCVVPVDRGDRDDPPPDPDPPPPDPPPPPPDPPPPPDDDDDDDDDDDDDDDDDDDDDDD